Protein AF-A0AA88VQ22-F1 (afdb_monomer_lite)

Secondary structure (DSSP, 8-state):
-------HHHHHHHHHHHHHHHHHHHHHHHTSSSSS-S-SSSHHHHHHHHHHHT---TTSEE--TTSPEETTEEPPEEPTTEESTTS-EE----THHHHHHHHHHT----------------------------------S----------SSSS--------TTSGGGS---TT----GGGHHHHHHTHHHH-----TTTT-SS-SSTT---S-HHHHHHHHHHHHHHT----TT------SHHHHHHHHHHHHHHTT-SSSPEEEEEPSS----TT-B-SSEEEEEETTGGGS---TT--EEEE--SS-TTT-------S-S-------

Sequence (331 aa):
MEMVKLQSSKYAFSLVSSIVLNLLLLFYLFVGDNSRKLLSWGSRAAAEAEAVASLSCSGHGRAYLDGLLVDGIPVCECNSCFDGPDCSVFVQDPWWKLYFKAALTARPSQGLGQQHVPLGIRRLLLLVGKWAVGICVTSNPDSNLEAFSHNPEYGSFASLAFESSAMTNCANQRFTGDPLLLEPFWMQHAASSAILVAGWHRMSYSFDEKSSIISQELKKHIRRVHAIVGNAVTDQRFIVFGAGSTQLLNAAVHALSLDSTSSPSAVVVSAPFYPTDFFDSLDYKFYGDTSMGKNTSDVSTNVIEFVISPNNPDGMWRKEVLQGPSRQSNS

Radius of gyration: 32.69 Å; chains: 1; bounding box: 55×71×132 Å

Organism: NCBI:txid1293975

Structure (mmCIF, N/CA/C/O backbone):
data_AF-A0AA88VQ22-F1
#
_entry.id   AF-A0AA88VQ22-F1
#
loop_
_atom_site.group_PDB
_atom_site.id
_atom_site.type_symbol
_atom_site.label_atom_id
_atom_site.label_alt_id
_atom_site.label_comp_id
_atom_site.label_asym_id
_atom_site.label_entity_id
_atom_site.label_seq_id
_atom_site.pdbx_PDB_ins_code
_atom_site.Cartn_x
_atom_site.Cartn_y
_atom_site.Cartn_z
_atom_site.occupancy
_atom_site.B_iso_or_equiv
_atom_site.auth_seq_id
_atom_site.auth_comp_id
_atom_site.auth_asym_id
_atom_site.auth_atom_id
_atom_site.pdbx_PDB_model_num
ATOM 1 N N . MET A 1 1 ? -6.578 -18.400 -93.739 1.00 42.28 1 MET A N 1
ATOM 2 C CA . MET A 1 1 ? -6.510 -18.518 -92.269 1.00 42.28 1 MET A CA 1
ATOM 3 C C . MET A 1 1 ? -5.386 -17.609 -91.802 1.00 42.28 1 MET A C 1
ATOM 5 O O . MET A 1 1 ? -4.234 -18.016 -91.811 1.00 42.28 1 MET A O 1
ATOM 9 N N . GLU A 1 2 ? -5.701 -16.343 -91.532 1.00 41.94 2 GLU A N 1
ATOM 10 C CA . GLU A 1 2 ? -4.744 -15.383 -90.971 1.00 41.94 2 GLU A CA 1
ATOM 11 C C . GLU A 1 2 ? -4.819 -15.463 -89.445 1.00 41.94 2 GLU A C 1
ATOM 13 O O . GLU A 1 2 ? -5.882 -15.281 -88.855 1.00 41.94 2 GLU A O 1
ATOM 18 N N . MET A 1 3 ? -3.695 -15.791 -88.811 1.00 51.41 3 MET A N 1
ATOM 19 C CA . MET A 1 3 ? -3.564 -15.831 -87.358 1.00 51.41 3 MET A CA 1
ATOM 20 C C . MET A 1 3 ? -3.189 -14.437 -86.850 1.00 51.41 3 MET A C 1
ATOM 22 O O . MET A 1 3 ? -2.108 -13.923 -87.140 1.00 51.41 3 MET A O 1
ATOM 26 N N . VAL A 1 4 ? -4.092 -13.831 -86.081 1.00 54.44 4 VAL A N 1
ATOM 27 C CA . VAL A 1 4 ? -3.912 -12.520 -85.448 1.00 54.44 4 VAL A CA 1
ATOM 28 C C . VAL A 1 4 ? -2.790 -12.602 -84.407 1.00 54.44 4 VAL A C 1
ATOM 30 O O . VAL A 1 4 ? -2.899 -13.314 -83.409 1.00 54.44 4 VAL A O 1
ATOM 33 N N . LYS A 1 5 ? -1.701 -11.850 -84.621 1.00 58.22 5 LYS A N 1
ATOM 34 C CA . LYS A 1 5 ? -0.643 -11.643 -83.620 1.00 58.22 5 LYS A CA 1
ATOM 35 C C . LYS A 1 5 ? -1.207 -10.829 -82.453 1.00 58.22 5 LYS A C 1
ATOM 37 O O . LYS A 1 5 ? -1.369 -9.614 -82.548 1.00 58.22 5 LYS A O 1
ATOM 42 N N . LEU A 1 6 ? -1.501 -11.510 -81.349 1.00 54.19 6 LEU A N 1
ATOM 43 C CA . LEU A 1 6 ? -1.929 -10.899 -80.093 1.00 54.19 6 LEU A CA 1
ATOM 44 C C . LEU A 1 6 ? -0.834 -9.935 -79.588 1.00 54.19 6 LEU A C 1
ATOM 46 O O . LEU A 1 6 ? 0.336 -10.316 -79.519 1.00 54.19 6 LEU A O 1
ATOM 50 N N . GLN A 1 7 ? -1.190 -8.690 -79.239 1.00 59.06 7 GLN A N 1
ATOM 51 C CA . GLN A 1 7 ? -0.272 -7.683 -78.676 1.00 59.06 7 GLN A CA 1
ATOM 52 C C . GLN A 1 7 ? 0.205 -8.077 -77.260 1.00 59.06 7 GLN A C 1
ATOM 54 O O . GLN A 1 7 ? -0.158 -7.457 -76.266 1.00 59.06 7 GLN A O 1
ATOM 59 N N . SER A 1 8 ? 1.045 -9.108 -77.169 1.00 61.72 8 SER A N 1
ATOM 60 C CA . SER A 1 8 ? 1.487 -9.774 -75.934 1.00 61.72 8 SER A CA 1
ATOM 61 C C . SER A 1 8 ? 2.207 -8.864 -74.927 1.00 61.72 8 SER A C 1
ATOM 63 O O . SER A 1 8 ? 2.190 -9.145 -73.732 1.00 61.72 8 SER A O 1
ATOM 65 N N . SER A 1 9 ? 2.835 -7.774 -75.379 1.00 64.62 9 SER A N 1
ATOM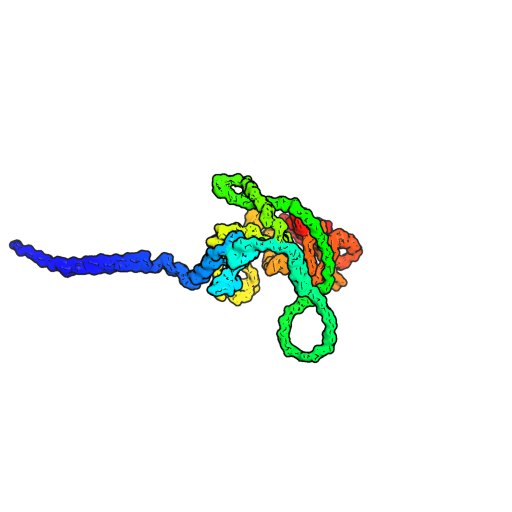 66 C CA . SER A 1 9 ? 3.679 -6.917 -74.526 1.00 64.62 9 SER A CA 1
ATOM 67 C C . SER A 1 9 ? 2.872 -6.047 -73.548 1.00 64.62 9 SER A C 1
ATOM 69 O O . SER A 1 9 ? 3.232 -5.917 -72.379 1.00 64.62 9 SER A O 1
ATOM 71 N N . LYS A 1 10 ? 1.720 -5.513 -73.979 1.00 69.50 10 LYS A N 1
ATOM 72 C CA . LYS A 1 10 ? 0.885 -4.637 -73.135 1.00 69.50 10 LYS A CA 1
ATOM 73 C C . LYS A 1 10 ? 0.211 -5.404 -71.994 1.00 69.50 10 LYS A C 1
ATOM 75 O O . LYS A 1 10 ? 0.146 -4.910 -70.871 1.00 69.50 10 LYS A O 1
ATOM 80 N N . TYR A 1 11 ? -0.237 -6.629 -72.270 1.00 72.19 11 TYR A N 1
ATOM 81 C CA . TYR A 1 11 ? -0.851 -7.500 -71.266 1.00 72.19 11 TYR A CA 1
ATOM 82 C C . TYR A 1 11 ? 0.175 -8.018 -70.251 1.00 72.19 11 TYR A C 1
ATOM 84 O O . TYR A 1 11 ? -0.132 -8.084 -69.064 1.00 72.19 11 TYR A O 1
ATOM 92 N N . ALA A 1 12 ? 1.411 -8.293 -70.682 1.00 78.19 12 ALA A N 1
ATOM 93 C CA . ALA A 1 12 ? 2.498 -8.673 -69.780 1.00 78.19 12 ALA A CA 1
ATOM 94 C C . ALA A 1 12 ? 2.863 -7.539 -68.803 1.00 78.19 12 ALA A C 1
ATOM 96 O O . ALA A 1 12 ? 2.992 -7.781 -67.605 1.00 78.19 12 ALA A O 1
ATOM 97 N N . PHE A 1 13 ? 2.956 -6.293 -69.281 1.00 82.19 13 PHE A N 1
ATOM 98 C CA . PHE A 1 13 ? 3.228 -5.137 -68.419 1.00 82.19 13 PHE A CA 1
ATOM 99 C C . PHE A 1 13 ? 2.106 -4.893 -67.396 1.00 82.19 13 PHE A C 1
ATOM 101 O O . PHE A 1 13 ? 2.374 -4.623 -66.227 1.00 82.19 13 PHE A O 1
ATOM 108 N N . SER A 1 14 ? 0.846 -5.052 -67.815 1.00 80.56 14 SER A N 1
ATOM 109 C CA . SER A 1 14 ? -0.313 -4.937 -66.922 1.00 80.56 14 SER A CA 1
ATOM 110 C C . SER A 1 14 ? -0.335 -6.031 -65.848 1.00 80.56 14 SER A C 1
ATOM 112 O O . SER A 1 14 ? -0.596 -5.728 -64.684 1.00 80.56 14 SER A O 1
ATOM 114 N N . LEU A 1 15 ? 0.009 -7.275 -66.204 1.00 84.44 15 LEU A N 1
ATOM 115 C CA . LEU A 1 15 ? 0.103 -8.383 -65.253 1.00 84.44 15 LEU A CA 1
ATOM 116 C C . LEU A 1 15 ? 1.205 -8.137 -64.212 1.00 84.44 15 LEU A C 1
ATOM 118 O O . LEU A 1 15 ? 0.962 -8.273 -63.017 1.00 84.44 15 LEU A O 1
ATOM 122 N N . VAL A 1 16 ? 2.397 -7.717 -64.649 1.00 90.75 16 VAL A N 1
ATOM 123 C CA . VAL A 1 16 ? 3.518 -7.412 -63.743 1.00 90.75 16 VAL A CA 1
ATOM 124 C C . VAL A 1 16 ? 3.176 -6.237 -62.828 1.00 90.75 16 VAL A C 1
ATOM 126 O O . VAL A 1 16 ? 3.399 -6.322 -61.624 1.00 90.75 16 VAL A O 1
ATOM 129 N N . SER A 1 17 ? 2.571 -5.172 -63.361 1.00 87.81 17 SER A N 1
ATOM 130 C CA . SER A 1 17 ? 2.118 -4.033 -62.557 1.00 87.81 17 SER A CA 1
ATOM 131 C C . SER A 1 17 ? 1.075 -4.447 -61.516 1.00 87.81 17 SER A C 1
ATOM 133 O O . SER A 1 17 ? 1.177 -4.040 -60.361 1.00 87.81 17 SER A O 1
ATOM 135 N N . SER A 1 18 ? 0.124 -5.313 -61.882 1.00 90.19 18 SER A N 1
ATOM 136 C CA . SER A 1 18 ? -0.878 -5.843 -60.954 1.00 90.19 18 SER A CA 1
ATOM 137 C C . SER A 1 18 ? -0.253 -6.711 -59.859 1.00 90.19 18 SER A C 1
ATOM 139 O O . SER A 1 18 ? -0.607 -6.567 -58.691 1.00 90.19 18 SER A O 1
ATOM 141 N N . ILE A 1 19 ? 0.715 -7.567 -60.199 1.00 92.44 19 ILE A N 1
ATOM 142 C CA . ILE A 1 19 ? 1.436 -8.393 -59.220 1.00 92.44 19 ILE A CA 1
ATOM 143 C C . ILE A 1 19 ? 2.232 -7.508 -58.257 1.00 92.44 19 ILE A C 1
ATOM 145 O O . ILE A 1 19 ? 2.134 -7.693 -57.049 1.00 92.44 19 ILE A O 1
ATOM 149 N N . VAL A 1 20 ? 2.969 -6.513 -58.759 1.00 92.94 20 VAL A N 1
ATOM 150 C CA . VAL A 1 20 ? 3.748 -5.587 -57.920 1.00 92.94 20 VAL A CA 1
ATOM 151 C C . VAL A 1 20 ? 2.838 -4.769 -57.005 1.00 92.94 20 VAL A C 1
ATOM 153 O O . VAL A 1 20 ? 3.131 -4.651 -55.819 1.00 92.94 20 VAL A O 1
ATOM 156 N N . LEU A 1 21 ? 1.716 -4.253 -57.514 1.00 91.12 21 LEU A N 1
ATOM 157 C CA . LEU A 1 21 ? 0.747 -3.516 -56.700 1.00 91.12 21 LEU A CA 1
ATOM 158 C C . LEU A 1 21 ? 0.133 -4.402 -55.617 1.00 91.12 21 LEU A C 1
ATOM 160 O O . LEU A 1 21 ? 0.073 -3.978 -54.471 1.00 91.12 21 LEU A O 1
ATOM 164 N N . ASN A 1 22 ? -0.258 -5.636 -55.941 1.00 87.75 22 ASN A N 1
ATOM 165 C CA . ASN A 1 22 ? -0.801 -6.574 -54.959 1.00 87.75 22 ASN A CA 1
ATOM 166 C C . ASN A 1 22 ? 0.248 -7.009 -53.925 1.00 87.75 22 ASN A C 1
ATOM 168 O O . ASN A 1 22 ? -0.085 -7.125 -52.751 1.00 87.75 22 ASN A O 1
ATOM 172 N N . LEU A 1 23 ? 1.514 -7.196 -54.314 1.00 90.19 23 LEU A N 1
ATOM 173 C CA . LEU A 1 23 ? 2.607 -7.494 -53.382 1.00 90.19 23 LEU A CA 1
ATOM 174 C C . LEU A 1 23 ? 2.932 -6.303 -52.476 1.00 90.19 23 LEU A C 1
ATOM 176 O O . LEU A 1 23 ? 3.147 -6.498 -51.285 1.00 90.19 23 LEU A O 1
ATOM 180 N N . LEU A 1 24 ? 2.920 -5.077 -53.006 1.00 86.81 24 LEU A N 1
ATOM 181 C CA . LEU A 1 24 ? 3.053 -3.860 -52.205 1.00 86.81 24 LEU A CA 1
ATOM 182 C C . LEU A 1 24 ? 1.863 -3.684 -51.261 1.00 86.81 24 LEU A C 1
ATOM 184 O O . LEU A 1 24 ? 2.070 -3.301 -50.117 1.00 86.81 24 LEU A O 1
ATOM 188 N N . LEU A 1 25 ? 0.643 -4.007 -51.699 1.00 80.75 25 LEU A N 1
ATOM 189 C CA . LEU A 1 25 ? -0.554 -3.959 -50.861 1.00 80.75 25 LEU A CA 1
ATOM 190 C C . LEU A 1 25 ? -0.494 -5.016 -49.753 1.00 80.75 25 LEU A C 1
ATOM 192 O O . LEU A 1 25 ? -0.783 -4.710 -48.605 1.00 80.75 25 LEU A O 1
ATOM 196 N N . LEU A 1 26 ? -0.061 -6.239 -50.070 1.00 81.00 26 LEU A N 1
ATOM 197 C CA . LEU A 1 26 ? 0.158 -7.303 -49.091 1.00 81.00 26 LEU A CA 1
ATOM 198 C C . LEU A 1 26 ? 1.272 -6.933 -48.113 1.00 81.00 26 LEU A C 1
ATOM 200 O O . LEU A 1 26 ? 1.096 -7.110 -46.918 1.00 81.00 26 LEU A O 1
ATOM 204 N N . PHE A 1 27 ? 2.379 -6.358 -48.580 1.00 82.25 27 PHE A N 1
ATOM 205 C CA . PHE A 1 27 ? 3.430 -5.834 -47.712 1.00 82.25 27 PHE A CA 1
ATOM 206 C C . PHE A 1 27 ? 2.908 -4.689 -46.837 1.00 82.25 27 PHE A C 1
ATOM 208 O O . PHE A 1 27 ? 3.186 -4.658 -45.647 1.00 82.25 27 PHE A O 1
ATOM 215 N N . TYR A 1 28 ? 2.087 -3.784 -47.365 1.00 72.75 28 TYR A N 1
ATOM 216 C CA . TYR A 1 28 ? 1.474 -2.721 -46.571 1.00 72.75 28 TYR A CA 1
ATOM 217 C C . TYR A 1 28 ? 0.416 -3.251 -45.596 1.00 72.75 28 TYR A C 1
ATOM 219 O O . TYR A 1 28 ? 0.239 -2.662 -44.550 1.00 72.75 28 TYR A O 1
ATOM 227 N N . LEU A 1 29 ? -0.260 -4.366 -45.875 1.00 69.94 29 LEU A N 1
ATOM 228 C CA . LEU A 1 29 ? -1.226 -4.974 -44.951 1.00 69.94 29 LEU A CA 1
ATOM 229 C C . LEU A 1 29 ? -0.561 -5.879 -43.899 1.00 69.94 29 LEU A C 1
ATOM 231 O O . LEU A 1 29 ? -1.057 -5.980 -42.780 1.00 69.94 29 LEU A O 1
ATOM 235 N N . PHE A 1 30 ? 0.552 -6.538 -44.240 1.00 65.19 30 PHE A N 1
ATOM 236 C CA . PHE A 1 30 ? 1.280 -7.448 -43.343 1.00 65.19 30 PHE A CA 1
ATOM 237 C C . PHE A 1 30 ? 2.412 -6.767 -42.565 1.00 65.19 30 PHE A C 1
ATOM 239 O O . PHE A 1 30 ? 2.668 -7.122 -41.417 1.00 65.19 30 PHE A O 1
ATOM 246 N N . VAL A 1 31 ? 3.108 -5.808 -43.178 1.00 63.12 31 VAL A N 1
ATOM 247 C CA . VAL A 1 31 ? 4.232 -5.058 -42.588 1.00 63.12 31 VAL A CA 1
ATOM 248 C C . VAL A 1 31 ? 3.801 -3.646 -42.196 1.00 63.12 31 VAL A C 1
ATOM 250 O O . VAL A 1 31 ? 4.248 -3.134 -41.167 1.00 63.12 31 VAL A O 1
ATOM 253 N N . GLY A 1 32 ? 2.887 -3.037 -42.956 1.00 52.12 32 GLY A N 1
ATOM 254 C CA . GLY A 1 32 ? 2.201 -1.807 -42.570 1.00 52.12 32 GLY A CA 1
ATOM 255 C C . GLY A 1 32 ? 1.087 -2.081 -41.555 1.00 52.12 32 GLY A C 1
ATOM 256 O O . GLY A 1 32 ? -0.100 -2.078 -41.845 1.00 52.12 32 GLY A O 1
ATOM 257 N N . ASP A 1 33 ? 1.511 -2.183 -40.299 1.00 54.84 33 ASP A N 1
ATOM 258 C CA . ASP A 1 33 ? 0.841 -1.401 -39.262 1.00 54.84 33 ASP A CA 1
ATOM 259 C C . ASP A 1 33 ? -0.497 -1.932 -38.714 1.00 54.84 33 ASP A C 1
ATOM 261 O O . ASP A 1 33 ? -1.468 -1.196 -38.581 1.00 54.84 33 ASP A O 1
ATOM 265 N N . ASN A 1 34 ? -0.521 -3.196 -38.280 1.00 49.03 34 ASN A N 1
ATOM 266 C CA . ASN A 1 34 ? -1.511 -3.647 -37.284 1.00 49.03 34 ASN A CA 1
ATOM 267 C C . ASN A 1 34 ? -0.919 -4.399 -36.081 1.00 49.03 34 ASN A C 1
ATOM 269 O O . ASN A 1 34 ? -1.631 -4.692 -35.127 1.00 49.03 34 ASN A O 1
ATOM 273 N N . SER A 1 35 ? 0.392 -4.659 -36.068 1.00 48.25 35 SER A N 1
ATOM 274 C CA . SER A 1 35 ? 1.079 -5.327 -34.950 1.00 48.25 35 SER A CA 1
ATOM 275 C C . SER A 1 35 ? 2.014 -4.413 -34.145 1.00 48.25 35 SER A C 1
ATOM 277 O O . SER A 1 35 ? 2.351 -4.755 -33.018 1.00 48.25 35 SER A O 1
ATOM 279 N N . ARG A 1 36 ? 2.392 -3.224 -34.653 1.00 48.56 36 ARG A N 1
ATOM 280 C CA . ARG A 1 36 ? 3.228 -2.242 -33.916 1.00 48.56 36 ARG A CA 1
ATOM 281 C C . ARG A 1 36 ? 2.479 -1.010 -33.390 1.00 48.56 36 ARG A C 1
ATOM 283 O O . ARG A 1 36 ? 3.053 -0.264 -32.607 1.00 48.56 36 ARG A O 1
ATOM 290 N N . LYS A 1 37 ? 1.212 -0.794 -33.770 1.00 49.28 37 LYS A N 1
ATOM 291 C CA . LYS A 1 37 ? 0.443 0.424 -33.435 1.00 49.28 37 LYS A CA 1
ATOM 292 C C . LYS A 1 37 ? -0.613 0.285 -32.337 1.00 49.28 37 LYS A C 1
ATOM 294 O O . LYS A 1 37 ? -1.432 1.185 -32.181 1.00 49.28 37 LYS A O 1
ATOM 299 N N . LEU A 1 38 ? -0.620 -0.795 -31.554 1.00 56.34 38 LEU A N 1
ATOM 300 C CA . LEU A 1 38 ? -1.592 -0.904 -30.454 1.00 56.34 38 LEU A CA 1
ATOM 301 C C . LEU A 1 38 ? -1.210 -0.054 -29.224 1.00 56.34 38 LEU A C 1
ATOM 303 O O . LEU A 1 38 ? -2.072 0.295 -28.424 1.00 56.34 38 LEU A O 1
ATOM 307 N N . LEU A 1 39 ? 0.064 0.327 -29.086 1.00 64.38 39 LEU A N 1
ATOM 308 C CA . LEU A 1 39 ? 0.567 1.181 -28.007 1.00 64.38 39 LEU A CA 1
ATOM 309 C C . LEU A 1 39 ? 0.956 2.547 -28.580 1.00 64.38 39 LEU A C 1
ATOM 311 O O . LEU A 1 39 ? 2.017 2.699 -29.179 1.00 64.38 39 LEU A O 1
ATOM 315 N N . SER A 1 40 ? 0.081 3.542 -28.419 1.00 76.12 40 SER A N 1
ATOM 316 C CA . SER A 1 40 ? 0.320 4.900 -28.917 1.00 76.12 40 SER A CA 1
ATOM 317 C C . SER A 1 40 ? 1.083 5.748 -27.898 1.00 76.12 40 SER A C 1
ATOM 319 O O . SER A 1 40 ? 2.284 5.949 -28.030 1.00 76.12 40 SER A O 1
ATOM 321 N N . TRP A 1 41 ? 0.409 6.221 -26.855 1.00 88.19 41 TRP A N 1
ATOM 322 C CA . TRP A 1 41 ? 0.969 7.183 -25.902 1.00 88.19 41 TRP A CA 1
ATOM 323 C C . TRP A 1 41 ? 1.665 6.528 -24.698 1.00 88.19 41 TRP A C 1
ATOM 325 O O . TRP A 1 41 ? 2.550 7.132 -24.101 1.00 88.19 41 TRP A O 1
ATOM 335 N N . GLY A 1 42 ? 1.286 5.296 -24.343 1.00 91.38 42 GLY A N 1
ATOM 336 C CA . GLY A 1 42 ? 1.823 4.579 -23.178 1.00 91.38 42 GLY A CA 1
ATOM 337 C C . GLY A 1 42 ? 3.133 3.825 -23.420 1.00 91.38 42 GLY A C 1
ATOM 338 O O . GLY A 1 42 ? 3.770 3.393 -22.464 1.00 91.38 42 GLY A O 1
ATOM 339 N N . SER A 1 43 ? 3.543 3.667 -24.682 1.00 90.38 43 SER A N 1
ATOM 340 C CA . SER A 1 43 ? 4.707 2.859 -25.078 1.00 90.38 43 SER A CA 1
ATOM 341 C C . SER A 1 43 ? 6.006 3.345 -24.440 1.00 90.38 43 SER A C 1
ATOM 343 O O . SER A 1 43 ? 6.787 2.540 -23.946 1.00 90.38 43 SER A O 1
ATOM 345 N N . ARG A 1 44 ? 6.214 4.665 -24.404 1.00 91.38 44 ARG A N 1
ATOM 346 C CA . ARG A 1 44 ? 7.403 5.269 -23.799 1.00 91.38 44 ARG A CA 1
ATOM 347 C C . ARG A 1 44 ? 7.486 4.999 -22.297 1.00 91.38 44 ARG A C 1
ATOM 349 O O . ARG A 1 44 ? 8.529 4.566 -21.831 1.00 91.38 44 ARG A O 1
ATOM 356 N N . ALA A 1 45 ? 6.391 5.213 -21.567 1.00 94.12 45 ALA A N 1
ATOM 357 C CA . ALA A 1 45 ? 6.351 4.980 -20.124 1.00 94.12 45 ALA A CA 1
ATOM 358 C C . ALA A 1 45 ? 6.582 3.498 -19.779 1.00 94.12 45 ALA A C 1
ATOM 360 O O . ALA A 1 45 ? 7.300 3.191 -18.834 1.00 94.12 45 ALA A O 1
ATOM 361 N N . ALA A 1 46 ? 6.018 2.581 -20.573 1.00 93.94 46 ALA A N 1
ATOM 362 C CA . ALA A 1 46 ? 6.268 1.151 -20.415 1.00 93.94 46 ALA A CA 1
ATOM 363 C C . ALA A 1 46 ? 7.742 0.792 -20.674 1.00 93.94 46 ALA A C 1
ATOM 365 O O . ALA A 1 46 ? 8.350 0.105 -19.860 1.00 93.94 46 ALA A O 1
ATOM 366 N N . ALA A 1 47 ? 8.338 1.310 -21.754 1.00 93.81 47 ALA A N 1
ATOM 367 C CA . ALA A 1 47 ? 9.744 1.066 -22.076 1.00 93.81 47 ALA A CA 1
ATOM 368 C C . ALA A 1 47 ? 10.703 1.623 -21.008 1.00 93.81 47 ALA A C 1
ATOM 370 O O . ALA A 1 47 ? 11.692 0.976 -20.680 1.00 93.81 47 ALA A O 1
ATOM 371 N N . GLU A 1 48 ? 10.410 2.800 -20.447 1.00 94.88 48 GLU A N 1
ATOM 372 C CA . GLU A 1 48 ? 11.186 3.379 -19.341 1.00 94.88 48 GLU A CA 1
ATOM 373 C C . GLU A 1 48 ? 11.088 2.507 -18.076 1.00 94.88 48 GLU A C 1
ATOM 375 O O . GLU A 1 48 ? 12.108 2.226 -17.448 1.00 94.88 48 GLU A O 1
ATOM 380 N N . ALA A 1 49 ? 9.892 2.010 -17.737 1.00 96.31 49 ALA A N 1
ATOM 381 C CA . ALA A 1 49 ? 9.698 1.104 -16.603 1.00 96.31 49 ALA A CA 1
ATOM 382 C C . ALA A 1 49 ? 10.448 -0.229 -16.777 1.00 96.31 49 ALA A C 1
ATOM 384 O O . ALA A 1 49 ? 11.122 -0.676 -15.850 1.00 96.31 49 ALA A O 1
ATOM 385 N N . GLU A 1 50 ? 10.375 -0.844 -17.962 1.00 96.12 50 GLU A N 1
ATOM 386 C CA . GLU A 1 50 ? 11.112 -2.076 -18.274 1.00 96.12 50 GLU A CA 1
ATOM 387 C C . GLU A 1 50 ? 12.629 -1.857 -18.238 1.00 96.12 50 GLU A C 1
ATOM 389 O O . GLU A 1 50 ? 13.354 -2.687 -17.690 1.00 96.12 50 GLU A O 1
ATOM 394 N N . ALA A 1 51 ? 13.115 -0.726 -18.761 1.00 95.81 51 ALA A N 1
ATOM 395 C CA . ALA A 1 51 ? 14.536 -0.393 -18.740 1.00 95.81 51 ALA A CA 1
ATOM 396 C C . ALA A 1 51 ? 15.073 -0.287 -17.306 1.00 95.81 51 ALA A C 1
ATOM 398 O O . ALA A 1 51 ? 16.093 -0.901 -16.997 1.00 95.81 51 ALA A O 1
ATOM 399 N N . VAL A 1 52 ? 14.371 0.424 -16.415 1.00 96.62 52 VAL A N 1
ATOM 400 C CA . VAL A 1 52 ? 14.771 0.545 -15.003 1.00 96.62 52 VAL A CA 1
ATOM 401 C C . VAL A 1 52 ? 14.685 -0.797 -14.277 1.00 96.62 52 VAL A C 1
ATOM 403 O O . VAL A 1 52 ? 15.625 -1.165 -13.577 1.00 96.62 52 VAL A O 1
ATOM 406 N N . ALA A 1 53 ? 13.615 -1.568 -14.488 1.00 95.56 53 ALA A N 1
ATOM 407 C CA . ALA A 1 53 ? 13.465 -2.891 -13.880 1.00 95.56 53 ALA A CA 1
ATOM 408 C C . ALA A 1 53 ? 14.528 -3.902 -14.357 1.00 95.56 53 ALA A C 1
ATOM 410 O O . ALA A 1 53 ? 14.803 -4.877 -13.661 1.00 95.56 53 ALA A O 1
ATOM 411 N N . SER A 1 54 ? 15.129 -3.677 -15.531 1.00 94.44 54 SER A N 1
ATOM 412 C CA . SER A 1 54 ? 16.206 -4.510 -16.081 1.00 94.44 54 SER A CA 1
ATOM 413 C C . SER A 1 54 ? 17.610 -4.157 -15.570 1.00 94.44 54 SER A C 1
ATOM 415 O O . SER A 1 54 ? 18.569 -4.857 -15.903 1.00 94.44 54 SER A O 1
ATOM 417 N N . LEU A 1 55 ? 17.756 -3.092 -14.771 1.00 95.31 55 LEU A N 1
ATOM 418 C CA . LEU A 1 55 ? 19.041 -2.725 -14.177 1.00 95.31 55 LEU A CA 1
ATOM 419 C C . LEU A 1 55 ? 19.518 -3.821 -13.218 1.00 95.31 55 LEU A C 1
ATOM 421 O O . LEU A 1 55 ? 18.804 -4.261 -12.318 1.00 95.31 55 LEU A O 1
ATOM 425 N N . SER A 1 56 ? 20.761 -4.259 -13.409 1.00 95.19 56 SER A N 1
ATOM 426 C CA . SER A 1 56 ? 21.373 -5.278 -12.562 1.00 95.19 56 SER A CA 1
ATOM 427 C C . SER A 1 56 ? 21.895 -4.655 -11.269 1.00 95.19 56 SER A C 1
ATOM 429 O O . SER A 1 56 ? 22.962 -4.050 -11.267 1.00 95.19 56 SER A O 1
ATOM 431 N N . CYS A 1 57 ? 21.180 -4.872 -10.165 1.00 96.31 57 CYS A N 1
ATOM 432 C CA . CYS A 1 57 ? 21.612 -4.516 -8.807 1.00 96.31 57 CYS A CA 1
ATOM 433 C C . CYS A 1 57 ? 22.135 -5.741 -8.026 1.00 96.31 57 CYS A C 1
ATOM 435 O O . CYS A 1 57 ? 21.860 -5.907 -6.837 1.00 96.31 57 CYS A O 1
ATOM 437 N N . SER A 1 58 ? 22.820 -6.657 -8.724 1.00 94.44 58 SER A N 1
ATOM 438 C CA . SER A 1 58 ? 23.524 -7.833 -8.170 1.00 94.44 58 SER A CA 1
ATOM 439 C C . SER A 1 58 ? 22.693 -8.785 -7.296 1.00 94.44 58 SER A C 1
ATOM 441 O O . SER A 1 58 ? 23.250 -9.564 -6.530 1.00 94.44 58 SER A O 1
ATOM 443 N N . GLY A 1 59 ? 21.359 -8.733 -7.377 1.00 91.81 59 GLY A N 1
ATOM 444 C CA . GLY A 1 59 ? 20.465 -9.476 -6.474 1.00 91.81 59 GLY A CA 1
ATOM 445 C C . GLY A 1 59 ? 20.424 -8.930 -5.038 1.00 91.81 59 GLY A C 1
ATOM 446 O O . GLY A 1 59 ? 19.804 -9.531 -4.162 1.00 91.81 59 GLY A O 1
ATOM 447 N N . HIS A 1 60 ? 21.061 -7.786 -4.794 1.00 92.88 60 HIS A N 1
ATOM 448 C CA . HIS A 1 60 ? 21.204 -7.154 -3.484 1.00 92.88 60 HIS A CA 1
ATOM 449 C C . HIS A 1 60 ? 20.642 -5.731 -3.454 1.00 92.88 60 HIS A C 1
ATOM 451 O O . HIS A 1 60 ? 20.961 -4.954 -2.560 1.00 92.88 60 HIS A O 1
ATOM 457 N N . GLY A 1 61 ? 19.791 -5.391 -4.415 1.00 93.44 61 GLY A N 1
ATOM 458 C CA . GLY A 1 61 ? 19.104 -4.114 -4.488 1.00 93.44 61 GLY A CA 1
ATOM 459 C C . GLY A 1 61 ? 18.132 -4.074 -5.657 1.00 93.44 61 GLY A C 1
ATOM 460 O O . GLY A 1 61 ? 17.917 -5.079 -6.341 1.00 93.44 61 GLY A O 1
ATOM 461 N N . ARG A 1 62 ? 17.566 -2.895 -5.892 1.00 95.38 62 ARG A N 1
ATOM 462 C CA . ARG A 1 62 ? 16.689 -2.602 -7.032 1.00 95.38 62 ARG A CA 1
ATOM 463 C C . ARG A 1 62 ? 16.807 -1.133 -7.430 1.00 95.38 62 ARG A C 1
ATOM 465 O O . ARG A 1 62 ? 17.305 -0.332 -6.651 1.00 95.38 62 ARG A O 1
ATOM 472 N N . ALA A 1 63 ? 16.319 -0.770 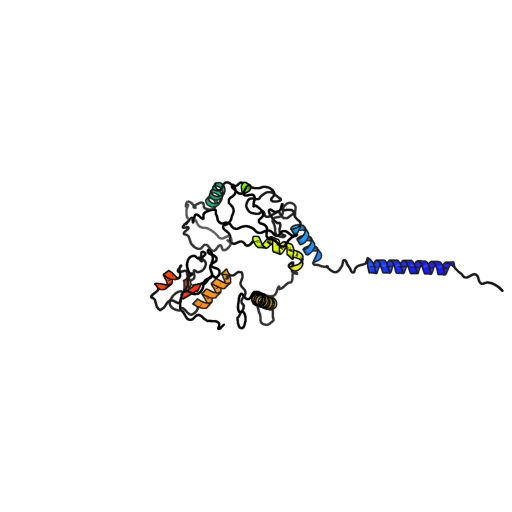-8.607 1.00 96.31 63 ALA A N 1
ATOM 473 C CA . ALA A 1 63 ? 16.229 0.618 -9.046 1.00 96.31 63 ALA A CA 1
ATOM 474 C C . ALA A 1 63 ? 14.765 1.009 -9.288 1.00 96.31 63 ALA A C 1
ATOM 476 O O . ALA A 1 63 ? 13.943 0.165 -9.652 1.00 96.31 63 ALA A O 1
ATOM 477 N N . TYR A 1 64 ? 14.452 2.293 -9.118 1.00 96.75 64 TYR A N 1
ATOM 478 C CA . TYR A 1 64 ? 13.109 2.842 -9.314 1.00 96.75 64 TYR A CA 1
ATOM 479 C C . TYR A 1 64 ? 13.117 4.010 -10.297 1.00 96.75 64 TYR A C 1
ATOM 481 O O . TYR A 1 64 ? 14.133 4.678 -10.488 1.00 96.75 64 TYR A O 1
ATOM 489 N N . LEU A 1 65 ? 11.967 4.256 -10.931 1.00 96.06 65 LEU A N 1
ATOM 490 C CA . LEU A 1 65 ? 11.794 5.335 -11.913 1.00 96.06 65 LEU A CA 1
ATOM 491 C C . LEU A 1 65 ? 12.066 6.724 -11.319 1.00 96.06 65 LEU A C 1
ATOM 493 O O . LEU A 1 65 ? 12.531 7.614 -12.025 1.00 96.06 65 LEU A O 1
ATOM 497 N N . ASP A 1 66 ? 11.771 6.902 -10.036 1.00 95.69 66 ASP A N 1
ATOM 498 C CA . ASP A 1 66 ? 11.981 8.118 -9.251 1.00 95.69 66 ASP A CA 1
ATOM 499 C C . ASP A 1 66 ? 13.254 8.071 -8.387 1.00 95.69 66 ASP A C 1
ATOM 501 O O . ASP A 1 66 ? 13.467 8.950 -7.549 1.00 95.69 66 ASP A O 1
ATOM 505 N N . GLY A 1 67 ? 14.118 7.076 -8.614 1.00 93.62 67 GLY A N 1
ATOM 506 C CA . GLY A 1 67 ? 15.407 6.953 -7.943 1.00 93.62 67 GLY A CA 1
ATOM 507 C C . GLY A 1 67 ? 16.355 8.114 -8.262 1.00 93.62 67 GLY A C 1
ATOM 508 O O . GLY A 1 67 ? 16.230 8.812 -9.273 1.00 93.62 67 GLY A O 1
ATOM 509 N N . LEU A 1 68 ? 17.351 8.317 -7.394 1.00 91.75 68 LEU A N 1
ATOM 510 C CA . LEU A 1 68 ? 18.403 9.309 -7.619 1.00 91.75 68 LEU A CA 1
ATOM 511 C C . LEU A 1 68 ? 19.145 9.007 -8.930 1.00 91.75 68 LEU A C 1
ATOM 513 O O . LEU A 1 68 ? 19.597 7.886 -9.137 1.00 91.75 68 LEU A O 1
ATOM 517 N N . LEU A 1 69 ? 19.310 10.014 -9.788 1.00 92.50 69 LEU A N 1
ATOM 518 C CA . LEU A 1 69 ? 19.964 9.857 -11.088 1.00 92.50 69 LEU A CA 1
ATOM 519 C C . LEU A 1 69 ? 21.461 10.182 -11.015 1.00 92.50 69 LEU A C 1
ATOM 521 O O . LEU A 1 69 ? 21.844 11.252 -10.538 1.00 92.50 69 LEU A O 1
ATOM 525 N N . VAL A 1 70 ? 22.289 9.306 -11.582 1.00 90.12 70 VAL A N 1
ATOM 526 C CA . VAL A 1 70 ? 23.707 9.552 -11.887 1.00 90.12 70 VAL A CA 1
ATOM 527 C C . VAL A 1 70 ? 23.910 9.260 -13.370 1.00 90.12 70 VAL A C 1
ATOM 529 O O . VAL A 1 70 ? 23.521 8.203 -13.855 1.00 90.12 70 VAL A O 1
ATOM 532 N N . ASP A 1 71 ? 24.423 10.238 -14.118 1.00 89.88 71 ASP A N 1
ATOM 533 C CA . ASP A 1 71 ? 24.573 10.165 -15.583 1.00 89.88 71 ASP A CA 1
ATOM 534 C C . ASP A 1 71 ? 23.279 9.793 -16.339 1.00 89.88 71 ASP A C 1
ATOM 536 O O . ASP A 1 71 ? 23.298 9.193 -17.411 1.00 89.88 71 ASP A O 1
ATOM 540 N N . GLY A 1 72 ? 22.126 10.178 -15.779 1.00 89.06 72 GLY A N 1
ATOM 541 C CA . GLY A 1 72 ? 20.807 9.898 -16.351 1.00 89.06 72 GLY A CA 1
ATOM 542 C C . GLY A 1 72 ? 20.270 8.491 -16.074 1.00 89.06 72 GLY A C 1
ATOM 543 O O . GLY A 1 72 ? 19.194 8.164 -16.569 1.00 89.06 72 GLY A O 1
ATOM 544 N N . ILE A 1 73 ? 20.974 7.681 -15.278 1.00 90.88 73 ILE A N 1
ATOM 545 C CA . ILE A 1 73 ? 20.561 6.332 -14.878 1.00 90.88 73 ILE A CA 1
ATOM 546 C C . ILE A 1 73 ? 20.186 6.345 -13.386 1.00 90.88 73 ILE A C 1
ATOM 548 O O . ILE A 1 73 ? 20.942 6.903 -12.584 1.00 90.88 73 ILE A O 1
ATOM 552 N N . PRO A 1 74 ? 19.041 5.760 -12.984 1.00 94.88 74 PRO A N 1
ATOM 553 C CA . PRO A 1 74 ? 18.713 5.588 -11.573 1.00 94.88 74 PRO A CA 1
ATOM 554 C C . PRO A 1 74 ? 19.732 4.701 -10.852 1.00 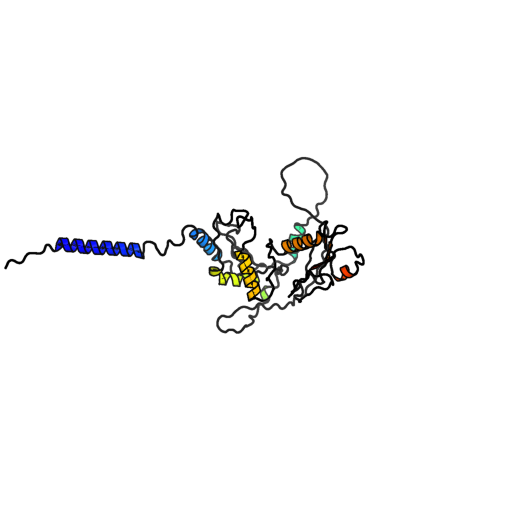94.88 74 PRO A C 1
ATOM 556 O O . PRO A 1 74 ? 20.078 3.621 -11.330 1.00 94.88 74 PRO A O 1
ATOM 559 N N . VAL A 1 75 ? 20.200 5.158 -9.693 1.00 94.88 75 VAL A N 1
ATOM 560 C CA . VAL A 1 75 ? 21.111 4.409 -8.819 1.00 94.88 75 VAL A CA 1
ATOM 561 C C . VAL A 1 75 ? 20.359 3.264 -8.141 1.00 94.88 75 VAL A C 1
ATOM 563 O O . VAL A 1 75 ? 19.203 3.425 -7.746 1.00 94.88 75 VAL A O 1
ATOM 566 N N . CYS A 1 76 ? 21.022 2.117 -7.979 1.00 96.06 76 CYS A N 1
ATOM 567 C CA . CYS A 1 76 ? 20.479 1.007 -7.209 1.00 96.06 76 CYS A CA 1
ATOM 568 C C . CYS A 1 76 ? 20.294 1.391 -5.731 1.00 96.06 76 CYS A C 1
ATOM 570 O O . CYS A 1 76 ? 21.217 1.850 -5.060 1.00 96.06 76 CYS A O 1
ATOM 572 N N . GLU A 1 77 ? 19.102 1.142 -5.204 1.00 95.06 77 GLU A N 1
ATOM 573 C CA . GLU A 1 77 ? 18.811 1.134 -3.778 1.00 95.06 77 GLU A CA 1
ATOM 574 C C . GLU A 1 77 ? 19.161 -0.240 -3.207 1.00 95.06 77 GLU A C 1
ATOM 576 O O . GLU A 1 77 ? 18.506 -1.247 -3.500 1.00 95.06 77 GLU A O 1
ATOM 581 N N . CYS A 1 78 ? 20.234 -0.282 -2.419 1.00 92.31 78 CYS A N 1
ATOM 582 C CA . CYS A 1 78 ? 20.786 -1.521 -1.893 1.00 92.31 78 CYS A CA 1
ATOM 583 C C . CYS A 1 78 ? 20.063 -2.014 -0.641 1.00 92.31 78 CYS A C 1
ATOM 585 O O . CYS A 1 78 ? 19.636 -1.246 0.224 1.00 92.31 78 CYS A O 1
ATOM 587 N N . ASN A 1 79 ? 19.984 -3.337 -0.526 1.00 89.94 79 ASN A N 1
ATOM 588 C CA . ASN A 1 79 ? 19.566 -4.025 0.682 1.00 89.94 79 ASN A CA 1
ATOM 589 C C . ASN A 1 79 ? 20.538 -3.719 1.828 1.00 89.94 79 ASN A C 1
ATOM 591 O O . ASN A 1 79 ? 21.693 -3.342 1.622 1.00 89.94 79 ASN A O 1
ATOM 595 N N . SER A 1 80 ? 20.074 -3.932 3.063 1.00 85.19 80 SER A N 1
ATOM 596 C CA . SER A 1 80 ? 20.928 -3.798 4.248 1.00 85.19 80 SER A CA 1
ATOM 597 C C . SER A 1 80 ? 22.247 -4.555 4.062 1.00 85.19 80 SER A C 1
ATOM 599 O O . SER A 1 80 ? 22.233 -5.718 3.666 1.00 85.19 80 SER A O 1
ATOM 601 N N . CYS A 1 81 ? 23.361 -3.899 4.403 1.00 86.94 81 CYS A N 1
ATOM 602 C CA . CYS A 1 81 ? 24.731 -4.425 4.314 1.00 86.94 81 CYS A CA 1
ATOM 603 C C . CYS A 1 81 ? 25.339 -4.516 2.906 1.00 86.94 81 CYS A C 1
ATOM 605 O O . CYS A 1 81 ? 26.438 -5.052 2.768 1.00 86.94 81 CYS A O 1
ATOM 607 N N . PHE A 1 82 ? 24.684 -3.962 1.887 1.00 88.56 82 PHE A N 1
ATOM 608 C CA . PHE A 1 82 ? 25.230 -3.851 0.537 1.00 88.56 82 PHE A CA 1
ATOM 609 C C . PHE A 1 82 ? 25.376 -2.386 0.121 1.00 88.56 82 PHE A C 1
ATOM 611 O O . PHE A 1 82 ? 24.593 -1.532 0.533 1.00 88.56 82 PHE A O 1
ATOM 618 N N . ASP A 1 83 ? 26.403 -2.104 -0.672 1.00 89.69 83 ASP A N 1
ATOM 619 C CA . ASP A 1 83 ? 26.728 -0.780 -1.201 1.00 89.69 83 ASP A CA 1
ATOM 620 C C . ASP A 1 83 ? 27.406 -0.925 -2.577 1.00 89.69 83 ASP A C 1
ATOM 622 O O . ASP A 1 83 ? 27.577 -2.029 -3.110 1.00 89.69 83 ASP A O 1
ATOM 626 N N . GLY A 1 84 ? 27.809 0.199 -3.157 1.00 89.44 84 GLY A N 1
ATOM 627 C CA . GLY A 1 84 ? 28.331 0.287 -4.510 1.00 89.44 84 GLY A CA 1
ATOM 628 C C . GLY A 1 84 ? 27.231 0.579 -5.535 1.00 89.44 84 GLY A C 1
ATOM 629 O O . GLY A 1 84 ? 26.043 0.498 -5.230 1.00 89.44 84 GLY A O 1
ATOM 630 N N . PRO A 1 85 ? 27.618 0.933 -6.771 1.00 90.88 85 PRO A N 1
ATOM 631 C CA . PRO A 1 85 ? 26.676 1.374 -7.802 1.00 90.88 85 PRO A CA 1
ATOM 632 C C . PRO A 1 85 ? 25.668 0.292 -8.223 1.00 90.88 85 PRO A C 1
ATOM 634 O O . PRO A 1 85 ? 24.587 0.624 -8.700 1.00 90.88 85 PRO A O 1
ATOM 637 N N . ASP A 1 86 ? 26.015 -0.983 -8.037 1.00 93.88 86 ASP A N 1
ATOM 638 C CA . ASP A 1 86 ? 25.222 -2.165 -8.387 1.00 93.88 86 ASP A CA 1
ATOM 639 C C . ASP A 1 86 ? 24.930 -3.067 -7.174 1.00 93.88 86 ASP A C 1
ATOM 641 O O . ASP A 1 86 ? 24.543 -4.222 -7.349 1.00 93.88 86 ASP A O 1
ATOM 645 N N . CYS A 1 87 ? 25.147 -2.575 -5.949 1.00 94.75 87 CYS A N 1
ATOM 646 C CA . CYS A 1 87 ? 24.962 -3.318 -4.698 1.00 94.75 87 CYS A CA 1
ATOM 647 C C . CYS A 1 87 ? 25.795 -4.606 -4.562 1.00 94.75 87 CYS A C 1
ATOM 649 O O . CYS A 1 87 ? 25.457 -5.484 -3.769 1.00 94.75 87 CYS A O 1
ATOM 651 N N . SER A 1 88 ? 26.886 -4.750 -5.317 1.00 93.81 88 SER A N 1
ATOM 652 C CA . SER A 1 88 ? 27.761 -5.928 -5.238 1.00 93.81 88 SER A CA 1
ATOM 653 C C . SER A 1 88 ? 28.696 -5.922 -4.022 1.00 93.81 88 SER A C 1
ATOM 655 O O . SER A 1 88 ? 29.237 -6.966 -3.646 1.00 93.81 88 SER A O 1
ATOM 657 N N . VAL A 1 89 ? 28.913 -4.763 -3.391 1.00 90.50 89 VAL A N 1
ATOM 658 C CA . VAL A 1 89 ? 29.896 -4.617 -2.316 1.00 90.50 89 VAL A CA 1
ATOM 659 C C . VAL A 1 89 ? 29.236 -4.895 -0.975 1.00 90.50 89 VAL A C 1
ATOM 661 O O . VAL A 1 89 ? 28.439 -4.099 -0.486 1.00 90.50 89 VAL A O 1
ATOM 664 N N . PHE A 1 90 ? 29.611 -6.002 -0.338 1.00 86.88 90 PHE A N 1
ATOM 665 C CA . PHE A 1 90 ? 29.222 -6.263 1.044 1.00 86.88 90 PHE A CA 1
ATOM 666 C C . PHE A 1 90 ? 29.978 -5.332 1.998 1.00 86.88 90 PHE A C 1
ATOM 668 O O . PHE A 1 90 ? 31.212 -5.351 2.063 1.00 86.88 90 PHE A O 1
ATOM 675 N N . VAL A 1 91 ? 29.241 -4.534 2.768 1.00 81.25 91 VAL A N 1
ATOM 676 C CA . VAL A 1 91 ? 29.809 -3.593 3.732 1.00 81.25 91 VAL A CA 1
ATOM 677 C C . VAL A 1 91 ? 29.773 -4.200 5.126 1.00 81.25 91 VAL A C 1
ATOM 679 O O . VAL A 1 91 ? 28.724 -4.355 5.751 1.00 81.25 91 VAL A O 1
ATOM 682 N N . GLN A 1 92 ? 30.959 -4.504 5.646 1.00 70.56 92 GLN A N 1
ATOM 683 C CA . GLN A 1 92 ? 31.144 -4.816 7.058 1.00 70.56 92 GLN A CA 1
ATOM 684 C C . GLN A 1 92 ? 31.191 -3.516 7.858 1.00 70.56 92 GLN A C 1
ATOM 686 O O . GLN A 1 92 ? 32.250 -2.905 8.010 1.00 70.56 92 GLN A O 1
ATOM 691 N N . ASP A 1 93 ? 30.041 -3.088 8.373 1.00 57.88 93 ASP A N 1
ATOM 692 C CA . ASP A 1 93 ? 29.985 -1.979 9.317 1.00 57.88 93 ASP A CA 1
ATOM 693 C C . ASP A 1 93 ? 30.011 -2.506 10.757 1.00 57.88 93 ASP A C 1
ATOM 695 O O . ASP A 1 93 ? 29.032 -3.099 11.227 1.00 57.88 93 ASP A O 1
ATOM 699 N N . PRO A 1 94 ? 31.098 -2.269 11.517 1.00 53.91 94 PRO A N 1
ATOM 700 C CA . PRO A 1 94 ? 31.100 -2.621 12.921 1.00 53.91 94 PRO A CA 1
ATOM 701 C C . PRO A 1 94 ? 30.071 -1.749 13.655 1.00 53.91 94 PRO A C 1
ATOM 703 O O . PRO A 1 94 ? 30.045 -0.524 13.507 1.00 53.91 94 PRO A O 1
ATOM 706 N N . TRP A 1 95 ? 29.237 -2.393 14.476 1.00 48.47 95 TRP A N 1
ATOM 707 C CA . TRP A 1 95 ? 28.048 -1.828 15.136 1.00 48.47 95 TRP A CA 1
ATOM 708 C C . TRP A 1 95 ? 28.280 -0.477 15.851 1.00 48.47 95 TRP A C 1
ATOM 710 O O . TRP A 1 95 ? 27.356 0.323 16.001 1.00 48.47 95 TRP A O 1
ATOM 720 N N . TRP A 1 96 ? 29.517 -0.166 16.255 1.00 44.72 96 TRP A N 1
ATOM 721 C CA . TRP A 1 96 ? 29.874 1.092 16.917 1.00 44.72 96 TRP A CA 1
ATOM 722 C C . TRP A 1 96 ? 29.832 2.334 16.003 1.00 44.72 96 TRP A C 1
ATOM 724 O O . TRP A 1 96 ? 29.621 3.440 16.503 1.00 44.72 96 TRP A O 1
ATOM 734 N N . LYS A 1 97 ? 29.976 2.200 14.675 1.00 43.78 97 LYS A N 1
ATOM 735 C CA . LYS A 1 97 ? 29.871 3.350 13.749 1.00 43.78 97 LYS A CA 1
ATOM 736 C C . LYS A 1 97 ? 28.432 3.859 13.593 1.00 43.78 97 LYS A C 1
ATOM 738 O O . LYS A 1 97 ? 28.230 5.064 13.426 1.00 43.78 97 LYS A O 1
ATOM 743 N N . LEU A 1 98 ? 27.435 2.977 13.710 1.00 44.09 98 LEU A N 1
ATOM 744 C CA . LEU A 1 98 ? 26.011 3.343 13.726 1.00 44.09 98 LEU A CA 1
ATOM 745 C C . LEU A 1 98 ? 25.646 4.126 14.996 1.00 44.09 98 LEU A C 1
ATOM 747 O O . LEU A 1 98 ? 24.957 5.144 14.912 1.00 44.09 98 LEU A O 1
ATOM 751 N N . TYR A 1 99 ? 26.206 3.729 16.145 1.00 41.06 99 TYR A N 1
ATOM 752 C CA . TYR A 1 99 ? 26.090 4.469 17.408 1.00 41.06 99 TYR A CA 1
ATOM 753 C C . TYR A 1 99 ? 26.573 5.924 17.276 1.00 41.06 99 TYR A C 1
ATOM 755 O O . TYR A 1 99 ? 25.919 6.845 17.763 1.00 41.06 99 TYR A O 1
ATOM 763 N N . PHE A 1 100 ? 27.682 6.157 16.563 1.00 35.25 100 PHE A N 1
ATOM 764 C CA . PHE A 1 100 ? 28.213 7.507 16.351 1.00 35.25 100 PHE A CA 1
ATOM 765 C C . PHE A 1 100 ? 27.412 8.338 15.341 1.00 35.25 100 PHE A C 1
ATOM 767 O O . PHE A 1 100 ? 27.234 9.534 15.573 1.00 35.25 100 PHE A O 1
ATOM 774 N N . LYS A 1 101 ? 26.885 7.748 14.257 1.00 34.88 101 LYS A N 1
ATOM 775 C CA . LYS A 1 101 ? 26.006 8.475 13.316 1.00 34.88 101 LYS A CA 1
ATOM 776 C C . LYS A 1 101 ? 24.708 8.935 13.995 1.00 34.88 101 LYS A C 1
ATOM 778 O O . LYS A 1 101 ? 24.342 10.097 13.839 1.00 34.88 101 LYS A O 1
ATOM 783 N N . ALA A 1 102 ? 24.084 8.082 14.813 1.00 36.97 102 ALA A N 1
ATOM 784 C CA . ALA A 1 102 ? 22.889 8.435 15.586 1.00 36.97 102 ALA A CA 1
ATOM 785 C C . ALA A 1 102 ? 23.175 9.477 16.690 1.00 36.97 102 ALA A C 1
ATOM 787 O O . ALA A 1 102 ? 22.393 10.409 16.893 1.00 36.97 102 ALA A O 1
ATOM 788 N N . ALA A 1 103 ? 24.326 9.380 17.368 1.00 37.34 103 ALA A N 1
ATOM 789 C CA . ALA A 1 103 ? 24.737 10.350 18.386 1.00 37.34 103 ALA A CA 1
ATOM 790 C C . ALA A 1 103 ? 25.117 11.725 17.799 1.00 37.34 103 ALA A C 1
ATOM 792 O O . ALA A 1 103 ? 24.873 12.754 18.426 1.00 37.34 103 ALA A O 1
ATOM 793 N N . LEU A 1 104 ? 25.673 11.779 16.582 1.00 35.25 104 LEU A N 1
ATOM 794 C CA . LEU A 1 104 ? 26.024 13.039 15.913 1.00 35.25 104 LEU A CA 1
ATOM 795 C C . LEU A 1 104 ? 24.794 13.816 15.419 1.00 35.25 104 LEU A C 1
ATOM 797 O O . LEU A 1 104 ? 24.824 15.047 15.432 1.00 35.25 104 LEU A O 1
ATOM 801 N N . THR A 1 105 ? 23.701 13.131 15.066 1.00 34.38 105 THR A N 1
ATOM 802 C CA . THR A 1 105 ? 22.392 13.766 14.818 1.00 34.38 105 THR A CA 1
ATOM 803 C C . THR A 1 105 ? 21.685 14.219 16.101 1.00 34.38 105 THR A C 1
ATOM 805 O O . THR A 1 105 ? 20.777 15.042 16.039 1.00 34.38 105 THR A O 1
ATOM 808 N N . ALA A 1 106 ? 22.136 13.743 17.265 1.00 35.28 106 ALA A N 1
ATOM 809 C CA . ALA A 1 106 ? 21.607 14.071 18.586 1.00 35.28 106 ALA A CA 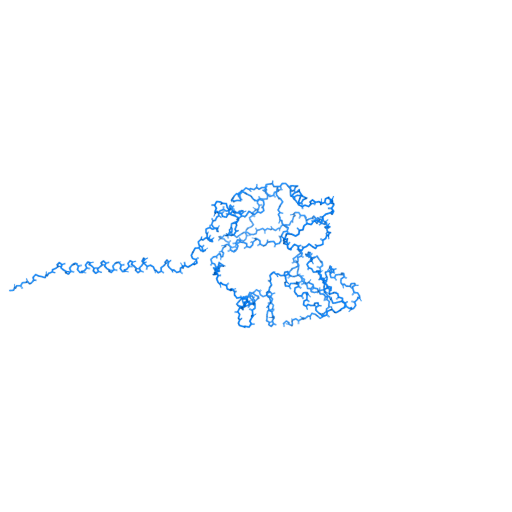1
ATOM 810 C C . ALA A 1 106 ? 22.575 14.945 19.409 1.00 35.28 106 ALA A C 1
ATOM 812 O O . ALA A 1 106 ? 22.741 14.738 20.613 1.00 35.28 106 ALA A O 1
ATOM 813 N N . ARG A 1 107 ? 23.232 15.944 18.795 1.00 28.59 107 ARG A N 1
ATOM 814 C CA . ARG A 1 107 ? 23.976 16.937 19.590 1.00 28.59 107 ARG A CA 1
ATOM 815 C C . ARG A 1 107 ? 23.001 17.712 20.491 1.00 28.59 107 ARG A C 1
ATOM 817 O O . ARG A 1 107 ? 22.062 18.316 19.970 1.00 28.59 107 ARG A O 1
ATOM 824 N N . PRO A 1 108 ? 23.234 17.784 21.815 1.00 29.89 108 PRO A N 1
ATOM 825 C CA . PRO A 1 108 ? 22.529 18.732 22.657 1.00 29.89 108 PRO A CA 1
ATOM 826 C C . PRO A 1 108 ? 22.995 20.134 22.264 1.00 29.89 108 PRO A C 1
ATOM 828 O O . PRO A 1 108 ? 24.188 20.437 22.306 1.00 29.89 108 PRO A O 1
ATOM 831 N N . SER A 1 109 ? 22.061 20.996 21.872 1.00 28.67 109 SER A N 1
ATOM 832 C CA . SER A 1 109 ? 22.319 22.424 21.729 1.00 28.67 109 SER A CA 1
ATOM 833 C C . SER A 1 109 ? 22.750 22.981 23.090 1.00 28.67 109 SER A C 1
ATOM 835 O O . SER A 1 109 ? 21.913 23.170 23.975 1.00 28.67 109 SER A O 1
ATOM 837 N N . GLN A 1 110 ? 24.051 23.214 23.277 1.00 32.34 110 GLN A N 1
ATOM 838 C CA . GLN A 1 110 ? 24.536 24.055 24.366 1.00 32.34 110 GLN A CA 1
ATOM 839 C C . GLN A 1 110 ? 24.052 25.485 24.115 1.00 32.34 110 GLN A C 1
ATOM 841 O O . GLN A 1 110 ? 24.159 26.007 23.005 1.00 32.34 110 GLN A O 1
ATOM 846 N N . GLY A 1 111 ? 23.426 26.062 25.139 1.00 35.34 111 GLY A N 1
ATOM 847 C CA . GLY A 1 111 ? 22.710 27.325 25.053 1.00 35.34 111 GLY A CA 1
ATOM 848 C C . GLY A 1 111 ? 23.601 28.515 24.721 1.00 35.34 111 GLY A C 1
ATOM 849 O O . GLY A 1 111 ? 24.702 28.640 25.247 1.00 35.34 111 GLY A O 1
ATOM 850 N N . LEU A 1 112 ? 23.060 29.421 23.909 1.00 29.14 112 LEU A N 1
ATOM 851 C CA . LEU A 1 112 ? 23.506 30.804 23.783 1.00 29.14 112 LEU A CA 1
ATOM 852 C C . LEU A 1 112 ? 22.291 31.683 23.441 1.00 29.14 112 LEU A C 1
ATOM 854 O O . LEU A 1 112 ? 21.652 31.487 22.415 1.00 29.14 112 LEU A O 1
ATOM 858 N N . GLY A 1 113 ? 21.987 32.601 24.366 1.00 26.06 113 GLY A N 1
ATOM 859 C CA . GLY A 1 113 ? 21.484 33.968 24.162 1.00 26.06 113 GLY A CA 1
ATOM 860 C C . GLY A 1 113 ? 20.268 34.222 23.264 1.00 26.06 113 GLY A C 1
ATOM 861 O O . GLY A 1 113 ? 20.330 34.085 22.049 1.00 26.06 113 GLY A O 1
ATOM 862 N N . GLN A 1 114 ? 19.199 34.756 23.865 1.00 35.81 114 GLN A N 1
ATOM 863 C CA . GLN A 1 114 ? 18.124 35.460 23.161 1.00 35.81 114 GLN A CA 1
ATOM 864 C C . GLN A 1 114 ? 18.664 36.656 22.355 1.00 35.81 114 GLN A C 1
ATOM 866 O O . GLN A 1 114 ? 19.301 37.539 22.927 1.00 35.81 114 GLN A O 1
ATOM 871 N N . GLN A 1 115 ? 18.307 36.747 21.070 1.00 25.97 115 GLN A N 1
ATOM 872 C CA . GLN A 1 115 ? 18.195 38.019 20.347 1.00 25.97 115 GLN A CA 1
ATOM 873 C C . GLN A 1 115 ? 17.199 37.895 19.175 1.00 25.97 115 GLN A C 1
ATOM 875 O O . GLN A 1 115 ? 17.303 36.995 18.344 1.00 25.97 115 GLN A O 1
ATOM 880 N N . HIS A 1 116 ? 16.204 38.791 19.150 1.00 23.80 116 HIS A N 1
ATOM 881 C CA . HIS A 1 116 ? 15.275 39.059 18.034 1.00 23.80 116 HIS A CA 1
ATOM 882 C C . HIS A 1 116 ? 16.056 39.575 16.796 1.00 23.80 116 HIS A C 1
ATOM 884 O O . HIS A 1 116 ? 17.078 40.224 16.995 1.00 23.80 116 HIS A O 1
ATOM 890 N N . VAL A 1 117 ? 15.725 39.330 15.509 1.00 25.34 117 VAL A N 1
ATOM 891 C CA . VAL A 1 117 ? 14.630 39.786 14.581 1.00 25.34 117 VAL A CA 1
ATOM 892 C C . VAL A 1 117 ? 15.009 39.220 13.149 1.00 25.34 117 VAL A C 1
ATOM 894 O O . VAL A 1 117 ? 16.175 38.853 13.009 1.00 25.34 117 VAL A O 1
ATOM 897 N N . PRO A 1 118 ? 14.243 39.268 12.015 1.00 27.44 118 PRO A N 1
ATOM 898 C CA . PRO A 1 118 ? 12.846 38.933 11.667 1.00 27.44 118 PRO A CA 1
ATOM 899 C C . PRO A 1 118 ? 12.670 37.843 10.554 1.00 27.44 118 PRO A C 1
ATOM 901 O O . PRO A 1 118 ? 13.592 37.453 9.846 1.00 27.44 118 PRO A O 1
ATOM 904 N N . LEU A 1 119 ? 11.402 37.436 10.396 1.00 28.89 119 LEU A N 1
ATOM 905 C CA . LEU A 1 119 ? 10.693 36.702 9.327 1.00 28.89 119 LEU A CA 1
ATOM 906 C C . LEU A 1 119 ? 11.401 36.335 7.999 1.00 28.89 119 LEU A C 1
ATOM 908 O O . LEU A 1 119 ? 11.629 37.174 7.132 1.00 28.89 119 LEU A O 1
ATOM 912 N N . GLY A 1 120 ? 11.490 35.019 7.768 1.00 23.88 120 GLY A N 1
ATOM 913 C CA . GLY A 1 120 ? 11.629 34.378 6.457 1.00 23.88 120 GLY A CA 1
ATOM 914 C C . GLY A 1 120 ? 11.125 32.928 6.520 1.00 23.88 120 GLY A C 1
ATOM 915 O O . GLY A 1 120 ? 11.797 32.063 7.070 1.00 23.88 120 GLY A O 1
ATOM 916 N N . ILE A 1 121 ? 9.893 32.723 6.042 1.00 31.97 121 ILE A N 1
ATOM 917 C CA . ILE A 1 121 ? 9.137 31.482 5.759 1.00 31.97 121 ILE A CA 1
ATOM 918 C C . ILE A 1 121 ? 9.842 30.163 6.162 1.00 31.97 121 ILE A C 1
ATOM 920 O O . ILE A 1 121 ? 10.677 29.637 5.428 1.00 31.97 121 ILE A O 1
ATOM 924 N N . ARG A 1 122 ? 9.443 29.575 7.304 1.00 26.42 122 ARG A N 1
ATOM 925 C CA . ARG A 1 122 ? 9.809 28.202 7.698 1.00 26.42 122 ARG A CA 1
ATOM 926 C C . ARG A 1 122 ? 8.609 27.260 7.622 1.00 26.42 122 ARG A C 1
ATOM 928 O O . ARG A 1 122 ? 7.573 27.494 8.236 1.00 26.42 122 ARG A O 1
ATOM 935 N N . ARG A 1 123 ? 8.837 26.173 6.881 1.00 26.56 123 ARG A N 1
ATOM 936 C CA . ARG A 1 123 ? 8.136 24.883 6.878 1.00 26.56 123 ARG A CA 1
ATOM 937 C C . ARG A 1 123 ? 7.657 24.512 8.289 1.00 26.56 123 ARG A C 1
ATOM 939 O O . ARG A 1 123 ? 8.460 24.478 9.220 1.00 26.56 123 ARG A O 1
ATOM 946 N N . LEU A 1 124 ? 6.365 24.223 8.415 1.00 22.58 124 LEU A N 1
ATOM 947 C CA . LEU A 1 124 ? 5.725 23.750 9.638 1.00 22.58 124 LEU A CA 1
ATOM 948 C C . LEU A 1 124 ? 6.274 22.347 9.975 1.00 22.58 124 LEU A C 1
ATOM 950 O O . LEU A 1 124 ? 5.868 21.355 9.379 1.00 22.58 124 LEU A O 1
ATOM 954 N N . LEU A 1 125 ? 7.245 22.269 10.883 1.00 26.03 125 LEU A N 1
ATOM 955 C CA . LEU A 1 125 ? 7.618 21.033 11.569 1.00 26.03 125 LEU A CA 1
ATOM 956 C C . LEU A 1 125 ? 6.888 21.047 12.910 1.00 26.03 125 LEU A C 1
ATOM 958 O O . LEU A 1 125 ? 7.229 21.829 13.797 1.00 26.03 125 LEU A O 1
ATOM 962 N N . LEU A 1 126 ? 5.856 20.214 13.033 1.00 22.11 126 LEU A N 1
ATOM 963 C CA . LEU A 1 126 ? 5.244 19.891 14.317 1.00 22.11 126 LEU A CA 1
ATOM 964 C C . LEU A 1 126 ? 6.294 19.171 15.172 1.00 22.11 126 LEU A C 1
ATOM 966 O O . LEU A 1 126 ? 6.719 18.064 14.856 1.00 22.11 126 LEU A O 1
ATOM 970 N N . LEU A 1 127 ? 6.740 19.845 16.229 1.00 25.30 127 LEU A N 1
ATOM 971 C CA . LEU A 1 127 ? 7.588 19.315 17.290 1.00 25.30 127 LEU A CA 1
ATOM 972 C C . LEU A 1 127 ? 6.668 19.000 18.473 1.00 25.30 127 LEU A C 1
ATOM 974 O O . LEU A 1 127 ? 6.080 19.919 19.041 1.00 25.30 127 LEU A O 1
ATOM 978 N N . VAL A 1 128 ? 6.544 17.728 18.850 1.00 25.58 128 VAL A N 1
ATOM 979 C CA . VAL A 1 128 ? 5.843 17.303 20.068 1.00 25.58 128 VAL A CA 1
ATOM 980 C C . VAL A 1 128 ? 6.756 16.362 20.852 1.00 25.58 128 VAL A C 1
ATOM 982 O O . VAL A 1 128 ? 7.262 15.393 20.301 1.00 25.58 128 VAL A O 1
ATOM 985 N N . GLY A 1 129 ? 6.954 16.680 22.136 1.00 26.05 129 GLY A N 1
ATOM 986 C CA . GLY A 1 129 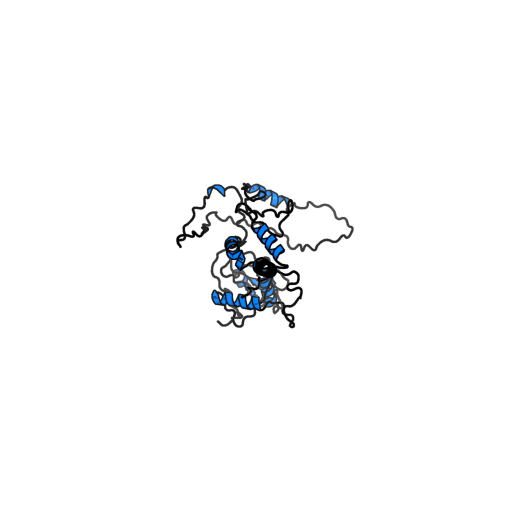? 7.303 15.716 23.183 1.00 26.05 129 GLY A CA 1
ATOM 987 C C . GLY A 1 129 ? 8.771 15.315 23.318 1.00 26.05 129 GLY A C 1
ATOM 988 O O . GLY A 1 129 ? 9.286 14.487 22.582 1.00 26.05 129 GLY A O 1
ATOM 989 N N . LYS A 1 130 ? 9.440 15.868 24.335 1.00 28.02 130 LYS A N 1
ATOM 990 C CA . LYS A 1 130 ? 10.695 15.345 24.904 1.00 28.02 130 LYS A CA 1
ATOM 991 C C . LYS A 1 130 ? 10.400 14.057 25.703 1.00 28.02 130 LYS A C 1
ATOM 993 O O . LYS A 1 130 ? 9.236 13.762 25.922 1.00 28.02 130 LYS A O 1
ATOM 998 N N . TRP A 1 131 ? 11.454 13.395 26.195 1.00 23.00 131 TRP A N 1
ATOM 999 C CA . TRP A 1 131 ? 11.518 12.111 26.931 1.00 23.00 131 TRP A CA 1
ATOM 1000 C C . TRP A 1 131 ? 11.859 10.895 26.050 1.00 23.00 131 TRP A C 1
ATOM 1002 O O . TRP A 1 131 ? 10.997 10.170 25.577 1.00 23.00 131 TRP A O 1
ATOM 1012 N N . ALA A 1 132 ? 13.164 10.658 25.875 1.00 22.34 132 ALA A N 1
ATOM 1013 C CA . ALA A 1 132 ? 13.703 9.381 25.415 1.00 22.34 132 ALA A CA 1
ATOM 1014 C C . ALA A 1 132 ? 14.109 8.557 26.647 1.00 22.34 132 ALA A C 1
ATOM 1016 O O . ALA A 1 132 ? 15.102 8.875 27.302 1.00 22.34 132 ALA A O 1
ATOM 1017 N N . VAL A 1 133 ? 13.342 7.517 26.978 1.00 23.44 133 VAL A N 1
ATOM 1018 C CA . VAL A 1 133 ? 13.769 6.466 27.912 1.00 23.44 133 VAL A CA 1
ATOM 1019 C C . VAL A 1 133 ? 14.141 5.256 27.064 1.00 23.44 133 VAL A C 1
ATOM 1021 O O . VAL A 1 133 ? 13.279 4.580 26.513 1.00 23.44 133 VAL A O 1
ATOM 1024 N N . GLY A 1 134 ? 15.443 5.021 26.903 1.00 23.98 134 GLY A N 1
ATOM 1025 C CA . GLY A 1 134 ? 15.959 3.848 26.208 1.00 23.98 134 GLY A CA 1
ATOM 1026 C C . GLY A 1 134 ? 15.812 2.609 27.083 1.00 23.98 134 GLY A C 1
ATOM 1027 O O . GLY A 1 134 ? 16.570 2.436 28.034 1.00 23.98 134 GLY A O 1
ATOM 1028 N N . ILE A 1 135 ? 14.857 1.742 26.753 1.00 22.42 135 ILE A N 1
ATOM 1029 C CA . ILE A 1 135 ? 14.802 0.374 27.273 1.00 22.42 135 ILE A CA 1
ATOM 1030 C C . ILE A 1 135 ? 15.319 -0.535 26.159 1.00 22.42 135 ILE A C 1
ATOM 1032 O O . ILE A 1 135 ? 14.644 -0.774 25.163 1.00 22.42 135 ILE A O 1
ATOM 1036 N N . CYS A 1 136 ? 16.557 -1.003 26.314 1.00 22.95 136 CYS A N 1
ATOM 1037 C CA . CYS A 1 136 ? 17.162 -1.994 25.433 1.00 22.95 136 CYS A CA 1
ATOM 1038 C C . CYS A 1 136 ? 16.622 -3.373 25.835 1.00 22.95 136 CYS A C 1
ATOM 1040 O O . CYS A 1 136 ? 17.013 -3.905 26.874 1.00 22.95 136 CYS A O 1
ATOM 1042 N N . VAL A 1 137 ? 15.713 -3.951 25.048 1.00 24.59 137 VAL A N 1
ATOM 1043 C CA . VAL A 1 137 ? 15.361 -5.371 25.183 1.00 24.59 137 VAL A CA 1
ATOM 1044 C C . VAL A 1 137 ? 16.396 -6.168 24.396 1.00 24.59 137 VAL A C 1
ATOM 1046 O O . VAL A 1 137 ? 16.420 -6.131 23.169 1.00 24.59 137 VAL A O 1
ATOM 1049 N N . THR A 1 138 ? 17.287 -6.868 25.094 1.00 22.45 138 THR A N 1
ATOM 1050 C CA . THR A 1 138 ? 18.230 -7.799 24.469 1.00 22.45 138 THR A CA 1
ATOM 1051 C C . THR A 1 138 ? 17.459 -9.026 23.978 1.00 22.45 138 THR A C 1
ATOM 1053 O O . THR A 1 138 ? 17.100 -9.890 24.778 1.00 22.45 138 THR A O 1
ATOM 1056 N N . SER A 1 139 ? 17.173 -9.117 22.680 1.00 28.23 139 SER A N 1
ATOM 1057 C CA . SER A 1 139 ? 16.662 -10.349 22.073 1.00 28.23 139 SER A CA 1
ATOM 1058 C C . SER A 1 139 ? 17.827 -11.266 21.696 1.00 28.23 139 SER A C 1
ATOM 1060 O O . SER A 1 139 ? 18.729 -10.861 20.962 1.00 28.23 139 SER A O 1
ATOM 1062 N N . ASN A 1 140 ? 17.792 -12.494 22.213 1.00 27.56 140 ASN A N 1
ATOM 1063 C CA . ASN A 1 140 ? 18.705 -13.591 21.890 1.00 27.56 140 ASN A CA 1
ATOM 1064 C C . ASN A 1 140 ? 18.727 -13.855 20.360 1.00 27.56 140 ASN A C 1
ATOM 1066 O O . ASN A 1 140 ? 17.646 -13.903 19.765 1.00 27.56 140 ASN A O 1
ATOM 1070 N N . PRO A 1 141 ? 19.895 -14.027 19.705 1.00 31.56 141 PRO A N 1
ATOM 1071 C CA . PRO A 1 141 ? 19.999 -14.261 18.256 1.00 31.56 141 PRO A CA 1
ATOM 1072 C C . PRO A 1 141 ? 19.318 -15.539 17.723 1.00 31.56 141 PRO A C 1
ATOM 1074 O O . PRO A 1 141 ? 19.132 -15.647 16.512 1.00 31.56 141 PRO A O 1
ATOM 1077 N N . ASP A 1 142 ? 18.875 -16.465 18.576 1.00 25.23 142 ASP A N 1
ATOM 1078 C CA . ASP A 1 142 ? 18.365 -17.787 18.166 1.00 25.23 142 ASP A CA 1
ATOM 1079 C C . ASP A 1 142 ? 16.894 -17.800 17.695 1.00 25.23 142 ASP A C 1
ATOM 1081 O O . ASP A 1 142 ? 16.122 -18.706 18.013 1.00 25.23 142 ASP A O 1
ATOM 1085 N N . SER A 1 143 ? 16.461 -16.794 16.932 1.00 30.62 143 SER A N 1
ATOM 1086 C CA . SER A 1 143 ? 15.154 -16.845 16.260 1.00 30.62 143 SER A CA 1
ATOM 1087 C C . SER A 1 143 ? 15.299 -17.490 14.881 1.00 30.62 143 SER A C 1
ATOM 1089 O O . SER A 1 143 ? 15.491 -16.789 13.880 1.00 30.62 143 SER A O 1
ATOM 1091 N N . ASN A 1 144 ? 15.202 -18.825 14.865 1.00 27.84 144 ASN A N 1
ATOM 1092 C CA . ASN A 1 144 ? 15.165 -19.707 13.691 1.00 27.84 144 ASN A CA 1
ATOM 1093 C C . ASN A 1 144 ? 13.958 -19.408 12.777 1.00 27.84 144 ASN A C 1
ATOM 1095 O O . ASN A 1 144 ? 12.982 -20.155 12.757 1.00 27.84 144 ASN A O 1
ATOM 1099 N N . LEU A 1 145 ? 14.013 -18.320 12.004 1.00 33.94 145 LEU A N 1
ATOM 1100 C CA . LEU A 1 145 ? 13.197 -18.199 10.794 1.00 33.94 145 LEU A CA 1
ATOM 1101 C C . LEU A 1 145 ? 13.977 -18.828 9.639 1.00 33.94 145 LEU A C 1
ATOM 1103 O O . LEU A 1 145 ? 14.894 -18.207 9.103 1.00 33.94 145 LEU A O 1
ATOM 1107 N N . GLU A 1 146 ? 13.616 -20.054 9.265 1.00 30.41 146 GLU A N 1
ATOM 1108 C CA . GLU A 1 146 ? 14.069 -20.639 8.004 1.00 30.41 146 GLU A CA 1
ATOM 1109 C C . GLU A 1 146 ? 13.382 -19.920 6.833 1.00 30.41 146 GLU A C 1
ATOM 1111 O O . GLU A 1 146 ? 12.154 -19.817 6.773 1.00 30.41 146 GLU A O 1
ATOM 1116 N N . ALA A 1 147 ? 14.183 -19.385 5.910 1.00 29.80 147 ALA A N 1
ATOM 1117 C CA . ALA A 1 147 ? 13.704 -18.832 4.652 1.00 29.80 147 ALA A CA 1
ATOM 1118 C C . ALA A 1 147 ? 13.484 -19.983 3.661 1.00 29.80 147 ALA A C 1
ATOM 1120 O O . ALA A 1 147 ? 14.431 -20.632 3.220 1.00 29.80 147 ALA A O 1
ATOM 1121 N N . PHE A 1 148 ? 12.228 -20.248 3.312 1.00 26.98 148 PHE A N 1
ATOM 1122 C CA . PHE A 1 148 ? 11.881 -21.257 2.316 1.00 26.98 148 PHE A CA 1
ATOM 1123 C C . PHE A 1 148 ? 12.025 -20.671 0.907 1.00 26.98 148 PHE A C 1
ATOM 1125 O O . PHE A 1 148 ? 11.394 -19.665 0.586 1.00 26.98 148 PHE A O 1
ATOM 1132 N N . SER A 1 149 ? 12.825 -21.314 0.052 1.00 32.94 149 SER A N 1
ATOM 1133 C CA . SER A 1 149 ? 12.878 -21.024 -1.387 1.00 32.94 149 SER A CA 1
ATOM 1134 C C . SER A 1 149 ? 12.330 -22.209 -2.188 1.00 32.94 149 SER A C 1
ATOM 1136 O O . SER A 1 149 ? 12.458 -23.363 -1.776 1.00 32.94 149 SER A O 1
ATOM 1138 N N . HIS A 1 150 ? 11.683 -21.918 -3.314 1.00 32.41 150 HIS A N 1
ATOM 1139 C CA . HIS A 1 150 ? 10.994 -22.894 -4.155 1.00 32.41 150 HIS A CA 1
ATOM 1140 C C . HIS A 1 150 ? 11.971 -23.521 -5.169 1.00 32.41 150 HIS A C 1
ATOM 1142 O O . HIS A 1 150 ? 12.610 -22.794 -5.925 1.00 32.41 150 HIS A O 1
ATOM 1148 N N . ASN A 1 151 ? 12.059 -24.856 -5.228 1.00 28.64 151 ASN A N 1
ATOM 1149 C CA . ASN A 1 151 ? 12.774 -25.582 -6.290 1.00 28.64 151 ASN A CA 1
ATOM 1150 C C . ASN A 1 151 ? 11.770 -25.979 -7.403 1.00 28.64 151 ASN A C 1
ATOM 1152 O O . ASN A 1 151 ? 10.690 -26.464 -7.052 1.00 28.64 151 ASN A O 1
ATOM 1156 N N . PRO A 1 152 ? 12.032 -25.774 -8.713 1.00 36.50 152 PRO A N 1
ATOM 1157 C CA . PRO A 1 152 ? 11.004 -25.946 -9.745 1.00 36.50 152 PRO A CA 1
ATOM 1158 C C . PRO A 1 152 ? 10.748 -27.391 -10.198 1.00 36.50 152 PRO A C 1
ATOM 1160 O O . PRO A 1 152 ? 9.806 -27.601 -10.955 1.00 36.50 152 PRO A O 1
ATOM 1163 N N . GLU A 1 153 ? 11.543 -28.387 -9.789 1.00 32.12 153 GLU A N 1
ATOM 1164 C CA . GLU A 1 153 ? 11.467 -29.722 -10.422 1.00 32.12 153 GLU A CA 1
ATOM 1165 C C . GLU A 1 153 ? 10.757 -30.818 -9.623 1.00 32.12 153 GLU A C 1
ATOM 1167 O O . GLU A 1 153 ? 10.292 -31.786 -10.214 1.00 32.12 153 GLU A O 1
ATOM 1172 N N . TYR A 1 154 ? 10.559 -30.663 -8.318 1.00 36.81 154 TYR A N 1
ATOM 1173 C CA . TYR A 1 154 ? 9.706 -31.557 -7.533 1.00 36.81 154 TYR A CA 1
ATOM 1174 C C . TYR A 1 154 ? 9.063 -30.736 -6.420 1.00 36.81 154 TYR A C 1
ATOM 1176 O O . TYR A 1 154 ? 9.756 -29.981 -5.746 1.00 36.81 154 TYR A O 1
ATOM 1184 N N . GLY A 1 155 ? 7.748 -30.873 -6.224 1.00 33.97 155 GLY A N 1
ATOM 1185 C CA . GLY A 1 155 ? 6.957 -30.174 -5.199 1.00 33.97 155 GLY A CA 1
ATOM 1186 C C . GLY A 1 155 ? 7.276 -30.588 -3.755 1.00 33.97 155 GLY A C 1
ATOM 1187 O O . GLY A 1 155 ? 6.368 -30.859 -2.976 1.00 33.97 155 GLY A O 1
ATOM 1188 N N . SER A 1 156 ? 8.559 -30.667 -3.405 1.00 29.62 156 SER A N 1
ATOM 1189 C CA . SER A 1 156 ? 9.078 -30.907 -2.067 1.00 29.62 156 SER A CA 1
ATOM 1190 C C . SER A 1 156 ? 9.858 -29.677 -1.618 1.00 29.62 156 SER A C 1
ATOM 1192 O O . SER A 1 156 ? 10.827 -29.274 -2.261 1.00 29.62 156 SER A O 1
ATOM 1194 N N . PHE A 1 157 ? 9.451 -29.105 -0.488 1.00 33.97 157 PHE A N 1
ATOM 1195 C CA . PHE A 1 157 ? 10.194 -28.061 0.209 1.00 33.97 157 PHE A CA 1
ATOM 1196 C C . PHE A 1 157 ? 11.521 -28.654 0.698 1.00 33.97 157 PHE A C 1
ATOM 1198 O O . PHE A 1 157 ? 11.522 -29.591 1.494 1.00 33.97 157 PHE A O 1
ATOM 1205 N N . ALA A 1 158 ? 12.646 -28.149 0.197 1.00 29.39 158 ALA A N 1
ATOM 1206 C CA . ALA A 1 158 ? 13.971 -28.502 0.691 1.00 29.39 158 ALA A CA 1
ATOM 1207 C C . ALA A 1 158 ? 14.599 -27.261 1.335 1.00 29.39 158 ALA A C 1
ATOM 1209 O O . ALA A 1 158 ? 14.639 -26.202 0.706 1.00 29.39 158 ALA A O 1
ATOM 1210 N N . SER A 1 159 ? 15.079 -27.386 2.577 1.00 28.56 159 SER A N 1
ATOM 1211 C CA . SER A 1 159 ? 15.870 -26.338 3.230 1.00 28.56 159 SER A CA 1
ATOM 1212 C C . SER A 1 159 ? 17.159 -26.139 2.438 1.00 28.56 159 SER A C 1
ATOM 1214 O O . SER A 1 159 ? 17.971 -27.058 2.311 1.00 28.56 159 SER A O 1
ATOM 1216 N N . LEU A 1 160 ? 17.359 -24.936 1.900 1.00 30.34 160 LEU A N 1
ATOM 1217 C CA . LEU A 1 160 ? 18.688 -24.524 1.473 1.00 30.34 160 LEU A CA 1
ATOM 1218 C C . LEU A 1 160 ? 19.467 -24.160 2.732 1.00 30.34 160 LEU A C 1
ATOM 1220 O O . LEU A 1 160 ? 19.027 -23.324 3.520 1.00 30.34 160 LEU A O 1
ATOM 1224 N N . ALA A 1 161 ? 20.613 -24.811 2.927 1.00 28.62 161 ALA A N 1
ATOM 1225 C CA . ALA A 1 161 ? 21.553 -24.435 3.967 1.00 28.62 161 ALA A CA 1
ATOM 1226 C C . ALA A 1 161 ? 21.973 -22.978 3.731 1.00 28.62 161 ALA A C 1
ATOM 1228 O O . ALA A 1 161 ? 22.687 -22.666 2.780 1.00 28.62 161 ALA A O 1
ATOM 1229 N N . PHE A 1 162 ? 21.472 -22.084 4.580 1.00 38.31 162 PHE A N 1
ATOM 1230 C CA . PHE A 1 162 ? 21.877 -20.690 4.612 1.00 38.31 162 PHE A CA 1
ATOM 1231 C C . PHE A 1 162 ? 23.328 -20.636 5.092 1.00 38.31 162 PHE A C 1
ATOM 1233 O O . PHE A 1 162 ? 23.632 -21.027 6.221 1.00 38.31 162 PHE A O 1
ATOM 1240 N N . GLU A 1 163 ? 24.246 -20.211 4.226 1.00 32.06 163 GLU A N 1
ATOM 1241 C CA . GLU A 1 163 ? 25.667 -20.140 4.554 1.00 32.06 163 GLU A CA 1
ATOM 1242 C C . GLU A 1 163 ? 25.906 -18.958 5.513 1.00 32.06 163 GLU A C 1
ATOM 1244 O O . GLU A 1 163 ? 26.156 -17.819 5.131 1.00 32.06 163 GLU A O 1
ATOM 1249 N N . SER A 1 164 ? 25.766 -19.244 6.810 1.00 38.47 164 SER A N 1
ATOM 1250 C CA . SER A 1 164 ? 25.815 -18.296 7.932 1.00 38.47 164 SER A CA 1
ATOM 1251 C C . SER A 1 164 ? 27.152 -17.550 8.095 1.00 38.47 164 SER A C 1
ATOM 1253 O O . SER A 1 164 ? 27.260 -16.687 8.966 1.00 38.47 164 SER A O 1
ATOM 1255 N N . SER A 1 165 ? 28.192 -17.866 7.321 1.00 35.59 165 SER A N 1
ATOM 1256 C CA . SER A 1 165 ? 29.553 -17.374 7.574 1.00 35.59 165 SER A CA 1
ATOM 1257 C C . SER A 1 165 ? 29.792 -15.923 7.132 1.00 35.59 165 SER A C 1
ATOM 1259 O O . SER A 1 165 ? 30.727 -15.295 7.628 1.00 35.59 165 SER A O 1
ATOM 1261 N N . ALA A 1 166 ? 28.947 -15.355 6.262 1.00 40.59 166 ALA A N 1
ATOM 1262 C CA . ALA A 1 166 ? 29.120 -13.988 5.752 1.00 40.59 166 ALA A CA 1
ATOM 1263 C C . ALA A 1 166 ? 28.440 -12.892 6.606 1.00 40.59 166 ALA A C 1
ATOM 1265 O O . ALA A 1 166 ? 28.828 -11.726 6.542 1.00 40.59 166 ALA A O 1
ATOM 1266 N N . MET A 1 167 ? 27.449 -13.239 7.437 1.00 42.53 167 MET A N 1
ATOM 1267 C CA . MET A 1 167 ? 26.537 -12.271 8.080 1.00 42.53 167 MET A CA 1
ATOM 1268 C C . MET A 1 167 ? 26.940 -11.781 9.478 1.00 42.53 167 MET A C 1
ATOM 1270 O O . MET A 1 167 ? 26.177 -11.059 10.118 1.00 42.53 167 MET A O 1
ATOM 1274 N N . THR A 1 168 ? 28.125 -12.126 9.977 1.00 47.72 168 THR A N 1
ATOM 1275 C CA . THR A 1 168 ? 28.490 -11.840 11.378 1.00 47.72 168 THR A CA 1
ATOM 1276 C C . THR A 1 168 ? 28.928 -10.385 11.624 1.00 47.72 168 THR A C 1
ATOM 1278 O O . THR A 1 168 ? 28.959 -9.942 12.769 1.00 47.72 168 THR A O 1
ATOM 1281 N N . ASN A 1 169 ? 29.228 -9.604 10.576 1.00 54.22 169 ASN A N 1
ATOM 1282 C CA . ASN A 1 169 ? 29.933 -8.316 10.707 1.00 54.22 169 ASN A CA 1
ATOM 1283 C C . ASN A 1 169 ? 29.146 -7.064 10.277 1.00 54.22 169 ASN A C 1
ATOM 1285 O O . ASN A 1 169 ? 29.722 -5.979 10.256 1.00 54.22 169 ASN A O 1
ATOM 1289 N N . CYS A 1 170 ? 27.856 -7.181 9.963 1.00 66.88 170 CYS A N 1
ATOM 1290 C CA . CYS A 1 170 ? 26.991 -6.033 9.693 1.00 66.88 170 CYS A CA 1
ATOM 1291 C C . CYS A 1 170 ? 25.737 -6.105 10.571 1.00 66.88 170 CYS A C 1
ATOM 1293 O O . CYS A 1 170 ? 25.177 -7.179 10.796 1.00 66.88 170 CYS A O 1
ATOM 1295 N N . ALA A 1 171 ? 25.309 -4.963 11.114 1.00 59.81 171 ALA A N 1
ATOM 1296 C CA . ALA A 1 171 ? 24.086 -4.885 11.899 1.00 59.81 171 ALA A CA 1
ATOM 1297 C C . ALA A 1 171 ? 22.870 -5.067 10.981 1.00 59.81 171 ALA A C 1
ATOM 1299 O O . ALA A 1 171 ? 22.435 -4.125 10.321 1.00 59.81 171 ALA A O 1
ATOM 1300 N N . ASN A 1 172 ? 22.316 -6.280 10.942 1.00 59.06 172 ASN A N 1
ATOM 1301 C CA . ASN A 1 172 ? 21.061 -6.532 10.242 1.00 59.06 172 ASN A CA 1
ATOM 1302 C C . ASN A 1 172 ? 19.972 -5.633 10.835 1.00 59.06 172 ASN A C 1
ATOM 1304 O O . ASN A 1 172 ? 19.681 -5.713 12.031 1.00 59.06 172 ASN A O 1
ATOM 1308 N N . GLN A 1 173 ? 19.347 -4.797 10.005 1.00 53.47 173 GLN A N 1
ATOM 1309 C CA . GLN A 1 173 ? 18.237 -3.927 10.397 1.00 53.47 173 GLN A CA 1
ATOM 1310 C C . GLN A 1 173 ? 16.939 -4.733 10.592 1.00 53.47 173 GLN A C 1
ATOM 1312 O O . GLN A 1 173 ? 15.901 -4.413 10.026 1.00 53.47 173 GLN A O 1
ATOM 1317 N N . ARG A 1 174 ? 16.957 -5.781 11.425 1.00 56.31 174 ARG A N 1
ATOM 1318 C CA . ARG A 1 174 ? 15.794 -6.645 11.721 1.00 56.31 174 ARG A CA 1
ATOM 1319 C C . ARG A 1 174 ? 14.737 -5.950 12.604 1.00 56.31 174 ARG A C 1
ATOM 1321 O O . ARG A 1 174 ? 13.946 -6.608 13.267 1.00 56.31 174 ARG A O 1
ATOM 1328 N N . PHE A 1 175 ? 14.759 -4.621 12.649 1.00 58.06 175 PHE A N 1
ATOM 1329 C CA . PHE A 1 175 ? 13.969 -3.784 13.551 1.00 58.06 175 PHE A CA 1
ATOM 1330 C C . PHE A 1 175 ? 12.687 -3.247 12.905 1.00 58.06 175 PHE A C 1
ATOM 1332 O O . PHE A 1 175 ? 11.882 -2.624 13.593 1.00 58.06 175 PHE A O 1
ATOM 1339 N N . THR A 1 176 ? 12.487 -3.464 11.603 1.00 66.38 176 THR A N 1
ATOM 1340 C CA . THR A 1 176 ? 11.325 -2.962 10.864 1.00 66.38 176 THR A CA 1
ATOM 1341 C C . THR A 1 176 ? 10.410 -4.114 10.448 1.00 66.38 176 THR A C 1
ATOM 1343 O O . THR A 1 176 ? 10.862 -5.177 10.032 1.00 66.38 176 THR A O 1
ATOM 1346 N N . GLY A 1 177 ? 9.095 -3.908 10.557 1.00 76.50 177 GLY A N 1
ATOM 1347 C CA . GLY A 1 177 ? 8.077 -4.819 10.017 1.00 76.50 177 GLY A CA 1
ATOM 1348 C C . GLY A 1 177 ? 7.860 -4.633 8.512 1.00 76.50 177 GLY A C 1
ATOM 1349 O O . GLY A 1 177 ? 6.725 -4.718 8.053 1.00 76.50 177 GLY A O 1
ATOM 1350 N N . ASP A 1 178 ? 8.917 -4.288 7.772 1.00 82.12 178 ASP A N 1
ATOM 1351 C CA . ASP A 1 178 ? 8.849 -3.985 6.343 1.00 82.12 178 ASP A CA 1
ATOM 1352 C C . ASP A 1 178 ? 8.717 -5.289 5.531 1.00 82.12 178 ASP A C 1
ATOM 1354 O O . ASP A 1 178 ? 9.593 -6.158 5.616 1.00 82.12 178 ASP A O 1
ATOM 1358 N N . PRO A 1 179 ? 7.629 -5.491 4.763 1.00 88.88 179 PRO A N 1
ATOM 1359 C CA . PRO A 1 179 ? 7.322 -6.772 4.133 1.00 88.88 179 PRO A CA 1
ATOM 1360 C C . PRO A 1 179 ? 8.085 -7.011 2.817 1.00 88.88 179 PRO A C 1
ATOM 1362 O O . PRO A 1 179 ? 7.522 -7.567 1.871 1.00 88.88 179 PRO A O 1
ATOM 1365 N N . LEU A 1 180 ? 9.374 -6.659 2.749 1.00 87.69 180 LEU A N 1
ATOM 1366 C CA . LEU A 1 180 ? 10.219 -6.874 1.560 1.00 87.69 180 LEU A CA 1
ATOM 1367 C C . LEU A 1 180 ? 10.308 -8.348 1.138 1.00 87.69 180 LEU A C 1
ATOM 1369 O O . LEU A 1 180 ? 10.562 -8.643 -0.025 1.00 87.69 180 LEU A O 1
ATOM 1373 N N . LEU A 1 181 ? 9.997 -9.279 2.045 1.00 90.81 181 LEU A N 1
ATOM 1374 C CA . LEU A 1 181 ? 9.825 -10.702 1.743 1.00 90.81 181 LEU A CA 1
ATOM 1375 C C . LEU A 1 181 ? 8.854 -10.967 0.574 1.00 90.81 181 LEU A C 1
ATOM 1377 O O . LEU A 1 181 ? 9.000 -11.967 -0.123 1.00 90.81 181 LEU A O 1
ATOM 1381 N N . LEU A 1 182 ? 7.858 -10.101 0.358 1.00 93.94 182 LEU A N 1
ATOM 1382 C CA . LEU A 1 182 ? 6.855 -10.273 -0.698 1.00 93.94 182 LEU A CA 1
ATOM 1383 C C . LEU A 1 182 ? 7.301 -9.732 -2.062 1.00 93.94 182 LEU A C 1
ATOM 1385 O O . LEU A 1 182 ? 6.599 -9.948 -3.048 1.00 93.94 182 LEU A O 1
ATOM 1389 N N . GLU A 1 183 ? 8.438 -9.041 -2.158 1.00 94.06 183 GLU A N 1
ATOM 1390 C CA . GLU A 1 183 ? 8.903 -8.486 -3.432 1.00 94.06 183 GLU A CA 1
ATOM 1391 C C . GLU A 1 183 ? 9.090 -9.551 -4.531 1.00 94.06 183 GLU A C 1
ATOM 1393 O O . GLU A 1 183 ? 8.526 -9.363 -5.613 1.00 94.06 183 GLU A O 1
ATOM 1398 N N . PRO A 1 184 ? 9.791 -10.682 -4.300 1.00 94.62 184 PRO A N 1
ATOM 1399 C CA . PRO A 1 184 ? 10.014 -11.675 -5.350 1.00 94.62 184 PRO A CA 1
ATOM 1400 C C . PRO A 1 184 ? 8.715 -12.233 -5.940 1.00 94.62 184 PRO A C 1
ATOM 1402 O O . PRO A 1 184 ? 8.650 -12.511 -7.137 1.00 94.62 184 PRO A O 1
ATOM 1405 N N . PHE A 1 185 ? 7.662 -12.352 -5.122 1.00 96.12 185 PHE A N 1
ATOM 1406 C CA . PHE A 1 185 ? 6.332 -12.734 -5.595 1.00 96.12 185 PHE A CA 1
ATOM 1407 C C . PHE A 1 185 ? 5.812 -11.720 -6.623 1.00 96.12 185 PHE A C 1
ATOM 1409 O O . PHE A 1 185 ? 5.439 -12.095 -7.732 1.00 96.12 185 PHE A O 1
ATOM 1416 N N . TRP A 1 186 ? 5.845 -10.423 -6.309 1.00 96.31 186 TRP A N 1
ATOM 1417 C CA . TRP A 1 186 ? 5.367 -9.390 -7.233 1.00 96.31 186 TRP A CA 1
ATOM 1418 C C . TRP A 1 186 ? 6.214 -9.280 -8.504 1.00 96.31 186 TRP A C 1
ATOM 1420 O O . TRP A 1 186 ? 5.654 -9.059 -9.577 1.00 96.31 186 TRP A O 1
ATOM 1430 N N . MET A 1 187 ? 7.527 -9.515 -8.422 1.00 93.81 187 MET A N 1
ATOM 1431 C CA . MET A 1 187 ? 8.399 -9.565 -9.603 1.00 93.81 187 MET A CA 1
ATOM 1432 C C . MET A 1 187 ? 7.996 -10.689 -10.569 1.00 93.81 187 MET A C 1
ATOM 1434 O O . MET A 1 187 ? 7.943 -10.472 -11.779 1.00 93.81 187 MET A O 1
ATOM 1438 N N . GLN A 1 188 ? 7.636 -11.870 -10.053 1.00 96.19 188 GLN A N 1
ATOM 1439 C CA . GLN A 1 188 ? 7.148 -12.992 -10.872 1.00 96.19 188 GLN A CA 1
ATOM 1440 C C . GLN A 1 188 ? 5.784 -12.711 -11.525 1.00 96.19 188 GLN A C 1
ATOM 1442 O O . GLN A 1 188 ? 5.436 -13.324 -12.535 1.00 96.19 188 GLN A O 1
ATOM 1447 N N . HIS A 1 189 ? 5.021 -11.764 -10.979 1.00 96.88 189 HIS A N 1
ATOM 1448 C CA . HIS A 1 189 ? 3.681 -11.403 -11.437 1.00 96.88 189 HIS A CA 1
ATOM 1449 C C . HIS A 1 189 ? 3.616 -10.064 -12.191 1.00 96.88 189 HIS A C 1
ATOM 1451 O O . HIS A 1 189 ? 2.511 -9.595 -12.478 1.00 96.88 189 HIS A O 1
ATOM 1457 N N . ALA A 1 190 ? 4.762 -9.493 -12.589 1.00 94.88 190 ALA A N 1
ATOM 1458 C CA . ALA A 1 190 ? 4.876 -8.149 -13.164 1.00 94.88 190 ALA A CA 1
ATOM 1459 C C . ALA A 1 190 ? 3.861 -7.856 -14.285 1.00 94.88 190 ALA A C 1
ATOM 1461 O O . ALA A 1 190 ? 3.124 -6.876 -14.208 1.00 94.88 190 ALA A O 1
ATOM 1462 N N . ALA A 1 191 ? 3.739 -8.735 -15.286 1.00 94.00 191 ALA A N 1
ATOM 1463 C CA . ALA A 1 191 ? 2.809 -8.538 -16.405 1.00 94.00 191 ALA A CA 1
ATOM 1464 C C . ALA A 1 191 ? 1.325 -8.523 -15.986 1.00 94.00 191 ALA A C 1
ATOM 1466 O O . ALA A 1 191 ? 0.499 -7.901 -16.648 1.00 94.00 191 ALA A O 1
ATOM 1467 N N . SER A 1 192 ? 0.976 -9.209 -14.893 1.00 96.19 192 SER A N 1
ATOM 1468 C CA . SER A 1 192 ? -0.403 -9.304 -14.396 1.00 96.19 192 SER A CA 1
ATOM 1469 C C . SER A 1 192 ? -0.783 -8.200 -13.406 1.00 96.19 192 SER A C 1
ATOM 1471 O O . SER A 1 192 ? -1.972 -7.956 -13.203 1.00 96.19 192 SER A O 1
ATOM 1473 N N . SER A 1 193 ? 0.205 -7.537 -12.797 1.00 95.88 193 SER A N 1
ATOM 1474 C CA . SER A 1 193 ? 0.001 -6.510 -11.768 1.00 95.88 193 SER A CA 1
ATOM 1475 C C . SER A 1 193 ? 0.459 -5.108 -12.177 1.00 95.88 193 SER A C 1
ATOM 1477 O O . SER A 1 193 ? 0.150 -4.150 -11.469 1.00 95.88 193 SER A O 1
ATOM 1479 N N . ALA A 1 194 ? 1.180 -4.959 -13.292 1.00 96.00 194 ALA A N 1
ATOM 1480 C CA . ALA A 1 194 ? 1.590 -3.657 -13.804 1.00 96.00 194 ALA A CA 1
ATOM 1481 C C . ALA A 1 194 ? 0.378 -2.799 -14.197 1.00 96.00 194 ALA A C 1
ATOM 1483 O O . ALA A 1 194 ? -0.585 -3.273 -14.803 1.00 96.00 194 ALA A O 1
ATOM 1484 N N . ILE A 1 195 ? 0.449 -1.506 -13.876 1.00 95.88 195 ILE A N 1
ATOM 1485 C CA . ILE A 1 195 ? -0.586 -0.527 -14.205 1.00 95.88 195 ILE A CA 1
ATOM 1486 C C . ILE A 1 195 ? 0.024 0.677 -14.919 1.00 95.88 195 ILE A C 1
ATOM 1488 O O . ILE A 1 195 ? 1.022 1.239 -14.480 1.00 95.88 195 ILE A O 1
ATOM 1492 N N . LEU A 1 196 ? -0.610 1.103 -16.012 1.00 94.38 196 LEU A N 1
ATOM 1493 C CA . LEU A 1 196 ? -0.293 2.362 -16.681 1.00 94.38 196 LEU A CA 1
ATOM 1494 C C . LEU A 1 196 ? -1.286 3.432 -16.224 1.00 94.38 196 LEU A C 1
ATOM 1496 O O . LEU A 1 196 ? -2.482 3.346 -16.508 1.00 94.38 196 LEU A O 1
ATOM 1500 N N . VAL A 1 197 ? -0.789 4.457 -15.536 1.00 96.38 197 VAL A N 1
ATOM 1501 C CA . VAL A 1 197 ? -1.612 5.567 -15.047 1.00 96.38 197 VAL A CA 1
ATOM 1502 C C . VAL A 1 197 ? -1.532 6.730 -16.035 1.00 96.38 197 VAL A C 1
ATOM 1504 O O . VAL A 1 197 ? -0.482 7.340 -16.209 1.00 96.38 197 VAL A O 1
ATOM 1507 N N . ALA A 1 198 ? -2.645 7.043 -16.704 1.00 95.94 198 ALA A N 1
ATOM 1508 C CA . ALA A 1 198 ? -2.723 8.207 -17.588 1.00 95.94 198 ALA A CA 1
ATOM 1509 C C . ALA A 1 198 ? -2.580 9.518 -16.793 1.00 95.94 198 ALA A C 1
ATOM 1511 O O . ALA A 1 198 ? -3.089 9.620 -15.679 1.00 95.94 198 ALA A O 1
ATOM 1512 N N . GLY A 1 199 ? -1.985 10.554 -17.395 1.00 95.69 199 GLY A N 1
ATOM 1513 C CA . GLY A 1 199 ? -1.750 11.842 -16.719 1.00 95.69 199 GLY A CA 1
ATOM 1514 C C . GLY A 1 199 ? -3.017 12.578 -16.258 1.00 95.69 199 GLY A C 1
ATOM 1515 O O . GLY A 1 199 ? -2.950 13.421 -15.373 1.00 95.69 199 GLY A O 1
ATOM 1516 N N . TRP A 1 200 ? -4.181 12.240 -16.820 1.00 96.44 200 TRP A N 1
ATOM 1517 C CA . TRP A 1 200 ? -5.490 12.776 -16.420 1.00 96.44 200 TRP A CA 1
ATOM 1518 C C . TRP A 1 200 ? -6.317 11.798 -15.570 1.00 96.44 200 TRP A C 1
ATOM 1520 O O . TRP A 1 200 ? -7.510 12.018 -15.337 1.00 96.44 200 TRP A O 1
ATOM 1530 N N . HIS A 1 201 ? -5.732 10.682 -15.131 1.00 96.00 201 HIS A N 1
ATOM 1531 C CA . HIS A 1 201 ? -6.444 9.693 -14.331 1.00 96.00 201 HIS A CA 1
ATOM 1532 C C . HIS A 1 201 ? -6.888 10.302 -12.994 1.00 96.00 201 HIS A C 1
ATOM 1534 O O . HIS A 1 201 ? -6.062 10.693 -12.178 1.00 96.00 201 HIS A O 1
ATOM 1540 N N . ARG A 1 202 ? -8.208 10.343 -12.762 1.00 93.38 202 ARG A N 1
ATOM 1541 C CA . ARG A 1 202 ? -8.833 10.763 -11.491 1.00 93.38 202 ARG A CA 1
ATOM 1542 C C . ARG A 1 202 ? -8.408 12.154 -10.988 1.00 93.38 202 ARG A C 1
ATOM 1544 O O . ARG A 1 202 ? -8.213 12.338 -9.796 1.00 93.38 202 ARG A O 1
ATOM 1551 N N . MET A 1 203 ? -8.349 13.152 -11.873 1.00 94.44 203 MET A N 1
ATOM 1552 C CA . MET A 1 203 ? -8.101 14.554 -11.475 1.00 94.44 203 MET A CA 1
ATOM 1553 C C . MET A 1 203 ? -9.233 15.188 -10.636 1.00 94.44 203 MET A C 1
ATOM 1555 O O . MET A 1 203 ? -9.030 16.236 -10.030 1.00 94.44 203 MET A O 1
ATOM 1559 N N . SER A 1 204 ? -10.431 14.592 -10.622 1.00 93.62 204 SER A N 1
ATOM 1560 C CA . SER A 1 204 ? -11.565 15.048 -9.806 1.00 93.62 204 SER A CA 1
ATOM 1561 C C . SER A 1 204 ? -11.407 14.645 -8.337 1.00 93.62 204 SER A C 1
ATOM 1563 O O . SER A 1 204 ? -10.887 13.572 -8.039 1.00 93.62 204 SER A O 1
ATOM 1565 N N . TYR A 1 205 ? -11.957 15.453 -7.426 1.00 91.56 205 TYR A N 1
ATOM 1566 C CA . TYR A 1 205 ? -12.071 15.106 -6.004 1.00 91.56 205 TYR A CA 1
ATOM 1567 C C . TYR A 1 205 ? -13.041 13.945 -5.726 1.00 91.56 205 TYR A C 1
ATOM 1569 O O . TYR A 1 205 ? -12.976 13.346 -4.654 1.00 91.56 205 TYR A O 1
ATOM 1577 N N . SER A 1 206 ? -13.945 13.624 -6.659 1.00 91.69 206 SER A N 1
ATOM 1578 C CA . SER A 1 206 ? -14.960 12.580 -6.493 1.00 91.69 206 SER A CA 1
ATOM 1579 C C . SER A 1 206 ? -14.950 11.532 -7.606 1.00 91.69 206 SER A C 1
ATOM 1581 O O . SER A 1 206 ? -14.544 11.786 -8.742 1.00 91.69 206 SER A O 1
ATOM 1583 N N . PHE A 1 207 ? -15.432 10.336 -7.261 1.00 88.19 207 PHE A N 1
ATOM 1584 C CA . PHE A 1 207 ? -15.629 9.204 -8.167 1.00 88.19 207 PHE A CA 1
ATOM 1585 C C . PHE A 1 207 ? -16.968 9.256 -8.906 1.00 88.19 207 PHE A C 1
ATOM 1587 O O . PHE A 1 207 ? -17.079 8.687 -9.990 1.00 88.19 207 PHE A O 1
ATOM 1594 N N . ASP A 1 208 ? -17.978 9.891 -8.314 1.00 82.25 208 ASP A N 1
ATOM 1595 C CA . ASP A 1 208 ? -19.325 10.004 -8.863 1.00 82.25 208 ASP A CA 1
ATOM 1596 C C . ASP A 1 208 ? -19.947 11.383 -8.574 1.00 82.25 208 ASP A C 1
ATOM 1598 O O . ASP A 1 208 ? -19.379 12.218 -7.860 1.00 82.25 208 ASP A O 1
ATOM 1602 N N . GLU A 1 209 ? -21.133 11.617 -9.140 1.00 75.75 209 GLU A N 1
ATOM 1603 C CA . GLU A 1 209 ? -21.928 12.839 -8.938 1.00 75.75 209 GLU A CA 1
ATOM 1604 C C . GLU A 1 209 ? -22.415 13.010 -7.491 1.00 75.75 209 GLU A C 1
ATOM 1606 O O . GLU A 1 209 ? -22.799 14.104 -7.088 1.00 75.75 209 GLU A O 1
ATOM 1611 N N . LYS A 1 210 ? -22.381 11.941 -6.685 1.00 80.56 210 LYS A N 1
ATOM 1612 C CA . LYS A 1 210 ? -22.744 11.964 -5.261 1.00 80.56 210 LYS A CA 1
ATOM 1613 C C . LYS A 1 210 ? -21.550 12.311 -4.372 1.00 80.56 210 LYS A C 1
ATOM 1615 O O . LYS A 1 210 ? -21.613 12.116 -3.159 1.00 80.56 210 LYS A O 1
ATOM 1620 N N . SER A 1 211 ? -20.467 12.810 -4.965 1.00 78.62 211 SER A N 1
ATOM 1621 C CA . SER A 1 211 ? -19.234 13.180 -4.275 1.00 78.62 211 SER A CA 1
ATOM 1622 C C . SER A 1 211 ? -18.593 12.021 -3.503 1.00 78.62 211 SER A C 1
ATOM 1624 O O . SER A 1 211 ? -17.925 12.239 -2.493 1.00 78.62 211 SER A O 1
ATOM 1626 N N . SER A 1 212 ? -18.774 10.773 -3.956 1.00 84.50 212 SER A N 1
ATOM 1627 C CA . SER A 1 212 ? -18.121 9.628 -3.323 1.00 84.50 212 SER A CA 1
ATOM 1628 C C . SER A 1 212 ? -16.603 9.733 -3.468 1.00 84.50 212 SER A C 1
ATOM 1630 O O . SER A 1 212 ? -16.092 9.890 -4.573 1.00 84.50 212 SER A O 1
ATOM 1632 N N . ILE A 1 213 ? -15.876 9.595 -2.359 1.00 87.62 213 ILE A N 1
ATOM 1633 C CA . ILE A 1 213 ? -14.402 9.565 -2.321 1.00 87.62 213 ILE A CA 1
ATOM 1634 C C . ILE A 1 213 ? -13.838 8.133 -2.365 1.00 87.62 213 ILE A C 1
ATOM 1636 O O . ILE A 1 213 ? -12.635 7.925 -2.238 1.00 87.62 213 ILE A O 1
ATOM 1640 N N . ILE A 1 214 ? -14.709 7.126 -2.514 1.00 89.69 214 ILE A N 1
ATOM 1641 C CA . ILE A 1 214 ? -14.369 5.703 -2.397 1.00 89.69 214 ILE A CA 1
ATOM 1642 C C . ILE A 1 214 ? -14.617 4.996 -3.731 1.00 89.69 214 ILE A C 1
ATOM 1644 O O . ILE A 1 214 ? -15.732 4.975 -4.252 1.00 89.69 214 ILE A O 1
ATOM 1648 N N . SER A 1 215 ? -13.584 4.322 -4.243 1.00 93.25 215 SER A N 1
ATOM 1649 C CA . SER A 1 215 ? -13.691 3.461 -5.425 1.00 93.25 215 SER A CA 1
ATOM 1650 C C . SER A 1 215 ? -14.621 2.266 -5.174 1.00 93.25 215 SER A C 1
ATOM 1652 O O . SER A 1 215 ? -14.316 1.390 -4.360 1.00 93.25 215 SER A O 1
ATOM 1654 N N . GLN A 1 216 ? -15.737 2.192 -5.909 1.00 92.56 216 GLN A N 1
ATOM 1655 C CA . GLN A 1 216 ? -16.681 1.069 -5.808 1.00 92.56 216 GLN A CA 1
ATOM 1656 C C . GLN A 1 216 ? -16.083 -0.249 -6.322 1.00 92.56 216 GLN A C 1
ATOM 1658 O O . GLN A 1 216 ? -16.324 -1.298 -5.724 1.00 92.56 216 GLN A O 1
ATOM 1663 N N . GLU A 1 217 ? -15.247 -0.203 -7.364 1.00 94.88 217 GLU A N 1
ATOM 1664 C CA . GLU A 1 217 ? -14.551 -1.399 -7.857 1.00 94.88 217 GLU A CA 1
ATOM 1665 C C . GLU A 1 217 ? -13.557 -1.929 -6.819 1.00 94.88 217 GLU A C 1
ATOM 1667 O O . GLU A 1 217 ? -13.554 -3.123 -6.525 1.00 94.88 217 GLU A O 1
ATOM 1672 N N . LEU A 1 218 ? -12.783 -1.055 -6.162 1.00 94.81 218 LEU A N 1
ATOM 1673 C CA . LEU A 1 218 ? -11.881 -1.493 -5.091 1.00 94.81 218 LEU A CA 1
ATOM 1674 C C . LEU A 1 218 ? -12.663 -2.105 -3.920 1.00 94.81 218 LEU A C 1
ATOM 1676 O O . LEU A 1 218 ? -12.298 -3.164 -3.415 1.00 94.81 218 LEU A O 1
ATOM 1680 N N . LYS A 1 219 ? -13.789 -1.493 -3.532 1.00 94.19 219 LYS A N 1
ATOM 1681 C CA . LYS A 1 219 ? -14.690 -2.024 -2.499 1.00 94.19 219 LYS A CA 1
ATOM 1682 C C . LYS A 1 219 ? -15.194 -3.430 -2.847 1.00 94.19 219 LYS A C 1
ATOM 1684 O O . LYS A 1 219 ? -15.225 -4.304 -1.982 1.00 94.19 219 LYS A O 1
ATOM 1689 N N . LYS A 1 220 ? -15.572 -3.664 -4.107 1.00 95.81 220 LYS A N 1
ATOM 1690 C CA . LYS A 1 220 ? -15.982 -4.981 -4.616 1.00 95.81 220 LYS A CA 1
ATOM 1691 C C . LYS A 1 220 ? -14.836 -5.994 -4.544 1.00 95.81 220 LYS A C 1
ATOM 1693 O O . LYS A 1 220 ? -15.053 -7.112 -4.079 1.00 95.81 220 LYS A O 1
ATOM 1698 N N . HIS A 1 221 ? -13.627 -5.608 -4.953 1.00 97.56 221 HIS A N 1
ATOM 1699 C CA . HIS A 1 221 ? -12.453 -6.480 -4.886 1.00 97.56 221 HIS A CA 1
ATOM 1700 C C . HIS A 1 221 ? -12.061 -6.839 -3.447 1.00 97.56 221 HIS A C 1
ATOM 1702 O O . HIS A 1 221 ? -11.808 -8.010 -3.182 1.00 97.56 221 HIS A O 1
ATOM 1708 N N . ILE A 1 222 ? -12.106 -5.891 -2.505 1.00 96.75 222 ILE A N 1
ATOM 1709 C CA . ILE A 1 222 ? -11.843 -6.148 -1.077 1.00 96.75 222 ILE A CA 1
ATOM 1710 C C . ILE A 1 222 ? -12.821 -7.186 -0.518 1.00 96.75 222 ILE A C 1
ATOM 1712 O O . ILE A 1 222 ? -12.401 -8.165 0.096 1.00 96.75 222 ILE A O 1
ATOM 1716 N N . ARG A 1 223 ? -14.125 -7.034 -0.788 1.00 97.50 223 ARG A N 1
ATOM 1717 C CA . ARG A 1 223 ? -15.121 -8.035 -0.371 1.00 97.50 223 ARG A CA 1
ATOM 1718 C C . ARG A 1 223 ? -14.848 -9.407 -0.972 1.00 97.50 223 ARG A C 1
ATOM 1720 O O . ARG A 1 223 ? -14.946 -10.407 -0.271 1.00 97.50 223 ARG A O 1
ATOM 1727 N N . ARG A 1 224 ? -14.473 -9.459 -2.254 1.00 97.75 224 ARG A N 1
ATOM 1728 C CA . ARG A 1 224 ? -14.137 -10.716 -2.931 1.00 97.75 224 ARG A CA 1
ATOM 1729 C C . ARG A 1 224 ? -12.929 -11.404 -2.293 1.00 97.75 224 ARG A C 1
ATOM 1731 O O . ARG A 1 224 ? -12.978 -12.613 -2.112 1.00 97.75 224 ARG A O 1
ATOM 1738 N N . VAL A 1 225 ? -11.878 -10.659 -1.942 1.00 97.94 225 VAL A N 1
ATOM 1739 C CA . VAL A 1 225 ? -10.703 -11.220 -1.254 1.00 97.94 225 VAL A CA 1
ATOM 1740 C C . VAL A 1 225 ? -11.113 -11.828 0.087 1.00 97.94 225 VAL A C 1
ATOM 1742 O O . VAL A 1 225 ? -10.811 -12.991 0.331 1.00 97.94 225 VAL A O 1
ATOM 1745 N N . HIS A 1 226 ? -11.881 -11.106 0.908 1.00 97.88 226 HIS A N 1
ATOM 1746 C CA . HIS A 1 226 ? -12.360 -11.636 2.189 1.00 97.88 226 HIS A CA 1
ATOM 1747 C C . HIS A 1 226 ? -13.281 -12.852 2.040 1.00 97.88 226 HIS A C 1
ATOM 1749 O O . HIS A 1 226 ? -13.178 -13.781 2.834 1.00 97.88 226 HIS A O 1
ATOM 1755 N N . ALA A 1 227 ? -14.132 -12.889 1.011 1.00 97.19 227 ALA A N 1
ATOM 1756 C CA . ALA A 1 227 ? -14.996 -14.036 0.735 1.00 97.19 227 ALA A CA 1
ATOM 1757 C C . ALA A 1 227 ? -14.210 -15.286 0.299 1.00 97.19 227 ALA A C 1
ATOM 1759 O O . ALA A 1 227 ? -14.582 -16.394 0.668 1.00 97.19 227 ALA A O 1
ATOM 1760 N N . ILE A 1 228 ? -13.130 -15.118 -0.475 1.00 98.12 228 ILE A N 1
ATOM 1761 C CA . ILE A 1 228 ? -12.271 -16.231 -0.917 1.00 98.12 228 ILE A CA 1
ATOM 1762 C C . ILE A 1 228 ? -11.402 -16.745 0.235 1.00 98.12 228 ILE A C 1
ATOM 1764 O O . ILE A 1 228 ? -11.266 -17.951 0.404 1.00 98.12 228 ILE A O 1
ATOM 1768 N N . VAL A 1 229 ? -10.803 -15.838 1.013 1.00 98.06 229 VAL A N 1
ATOM 1769 C CA . VAL A 1 229 ? -9.890 -16.194 2.112 1.00 98.06 229 VAL A CA 1
ATOM 1770 C C . VAL A 1 229 ? -10.658 -16.671 3.350 1.00 98.06 229 VAL A C 1
ATOM 1772 O O . VAL A 1 229 ? -10.143 -17.478 4.117 1.00 98.06 229 VAL A O 1
ATOM 1775 N N . GLY A 1 230 ? -11.884 -16.185 3.559 1.00 97.19 230 GLY A N 1
ATOM 1776 C CA . GLY A 1 230 ? -12.719 -16.548 4.705 1.00 97.19 230 GLY A CA 1
ATOM 1777 C C . GLY A 1 230 ? -12.254 -15.940 6.032 1.00 97.19 230 GLY A C 1
ATOM 1778 O O . GLY A 1 230 ? -12.578 -16.469 7.090 1.00 97.19 230 GLY A O 1
ATOM 1779 N N . ASN A 1 231 ? -11.489 -14.842 6.002 1.00 94.88 231 ASN A N 1
ATOM 1780 C CA . ASN A 1 231 ? -10.900 -14.231 7.200 1.00 94.88 231 ASN A CA 1
ATOM 1781 C C . ASN A 1 231 ? -11.705 -13.062 7.798 1.00 94.88 231 ASN A C 1
ATOM 1783 O O . ASN A 1 231 ? -11.345 -12.578 8.868 1.00 94.88 231 ASN A O 1
ATOM 1787 N N . ALA A 1 232 ? -12.758 -12.579 7.130 1.00 95.06 232 ALA A N 1
ATOM 1788 C CA . ALA A 1 232 ? -13.612 -11.512 7.655 1.00 95.06 232 ALA A CA 1
ATOM 1789 C C . ALA A 1 232 ? -15.032 -11.553 7.067 1.00 95.06 232 ALA A C 1
ATOM 1791 O O . ALA A 1 232 ? -15.215 -11.765 5.867 1.00 95.06 232 ALA A O 1
ATOM 1792 N N . VAL A 1 233 ? -16.037 -11.259 7.900 1.00 94.94 233 VAL A N 1
ATOM 1793 C CA . VAL A 1 233 ? -17.428 -11.061 7.462 1.00 94.94 233 VAL A CA 1
ATOM 1794 C C . VAL A 1 233 ? -17.602 -9.622 6.981 1.00 94.94 233 VAL A C 1
ATOM 1796 O O . VAL A 1 233 ? -17.470 -8.676 7.757 1.00 94.94 233 VAL A O 1
ATOM 1799 N N . THR A 1 234 ? -17.910 -9.445 5.696 1.00 95.56 234 THR A N 1
ATOM 1800 C CA . THR A 1 234 ? -18.051 -8.108 5.079 1.00 95.56 234 THR A CA 1
ATOM 1801 C C . THR A 1 234 ? -19.490 -7.737 4.713 1.00 95.56 234 THR A C 1
ATOM 1803 O O . THR A 1 234 ? -19.758 -6.591 4.324 1.00 95.56 234 THR A O 1
ATOM 1806 N N . ASP A 1 235 ? -20.425 -8.673 4.866 1.00 92.00 235 ASP A N 1
ATOM 1807 C CA . ASP A 1 235 ? -21.838 -8.460 4.577 1.00 92.00 235 ASP A CA 1
ATOM 1808 C C . ASP A 1 235 ? -22.465 -7.494 5.578 1.00 92.00 235 ASP A C 1
ATOM 1810 O O . ASP A 1 235 ? -22.192 -7.524 6.777 1.00 92.00 235 ASP A O 1
ATOM 1814 N N . GLN A 1 236 ? -23.291 -6.577 5.067 1.00 91.44 236 GLN A N 1
ATOM 1815 C CA . GLN A 1 236 ? -23.918 -5.508 5.855 1.00 91.44 236 GLN A CA 1
ATOM 1816 C C . GLN A 1 236 ? -22.916 -4.622 6.628 1.00 91.44 236 GLN A C 1
ATOM 1818 O O . GLN A 1 236 ? -23.297 -3.920 7.561 1.00 91.44 236 GLN A O 1
ATOM 1823 N N . ARG A 1 237 ? -21.629 -4.627 6.251 1.00 92.75 237 ARG A N 1
ATOM 1824 C CA . ARG A 1 237 ? -20.609 -3.735 6.814 1.00 92.75 237 ARG A CA 1
ATOM 1825 C C . ARG A 1 237 ? -20.300 -2.584 5.859 1.00 92.75 237 ARG A C 1
ATOM 1827 O O . ARG A 1 237 ? -20.237 -2.749 4.629 1.00 92.75 237 ARG A O 1
ATOM 1834 N N . PHE A 1 238 ? -20.080 -1.407 6.441 1.00 92.31 238 PHE A N 1
ATOM 1835 C CA . PHE A 1 238 ? -19.483 -0.276 5.741 1.00 92.31 238 PHE A CA 1
ATOM 1836 C C . PHE A 1 238 ? -17.984 -0.524 5.557 1.00 92.31 238 PHE A C 1
ATOM 1838 O O . PHE A 1 238 ? -17.339 -1.133 6.404 1.00 92.31 238 PHE A O 1
ATOM 1845 N N . ILE A 1 239 ? -17.442 -0.057 4.433 1.00 92.81 239 ILE A N 1
ATOM 1846 C CA . ILE A 1 239 ? -16.009 -0.105 4.138 1.00 92.81 239 ILE A CA 1
ATOM 1847 C C . ILE A 1 239 ? -15.561 1.338 3.944 1.00 92.81 239 ILE A C 1
ATOM 1849 O O . ILE A 1 239 ? -16.142 2.050 3.122 1.00 92.81 239 ILE A O 1
ATOM 1853 N N . VAL A 1 240 ? -14.548 1.742 4.706 1.00 92.94 240 VAL A N 1
ATOM 1854 C CA . VAL A 1 240 ? -13.919 3.065 4.663 1.00 92.94 240 VAL A CA 1
ATOM 1855 C C . VAL A 1 240 ? -12.448 2.872 4.309 1.00 92.94 240 VAL A C 1
ATOM 1857 O O . VAL A 1 240 ? -11.829 1.909 4.758 1.00 92.94 240 VAL A O 1
ATOM 1860 N N . PHE A 1 241 ? -11.899 3.761 3.483 1.00 93.75 241 PHE A N 1
ATOM 1861 C CA . PHE A 1 241 ? -10.485 3.743 3.109 1.00 93.75 241 PHE A CA 1
ATOM 1862 C C . PHE A 1 241 ? -9.723 4.824 3.867 1.00 93.75 241 PHE A C 1
ATOM 1864 O O . PHE A 1 241 ? -10.246 5.912 4.094 1.00 93.75 241 PHE A O 1
ATOM 1871 N N . GLY A 1 242 ? -8.485 4.511 4.234 1.00 92.31 242 GLY A N 1
ATOM 1872 C CA . GLY A 1 242 ? -7.552 5.437 4.861 1.00 92.31 242 GLY A CA 1
ATOM 1873 C C . GLY A 1 242 ? -6.142 5.207 4.333 1.00 92.31 242 GLY A C 1
ATOM 1874 O O . GLY A 1 242 ? -5.836 4.150 3.774 1.00 92.31 242 GLY A O 1
ATOM 1875 N N . ALA A 1 243 ? -5.287 6.206 4.503 1.00 92.88 243 ALA A N 1
ATOM 1876 C CA . ALA A 1 243 ? -3.865 6.145 4.214 1.00 92.88 243 ALA A CA 1
ATOM 1877 C C . ALA A 1 243 ? -3.155 5.312 5.295 1.00 92.88 243 ALA A C 1
ATOM 1879 O O . ALA A 1 243 ? -2.558 5.839 6.233 1.00 92.88 243 ALA A O 1
ATOM 1880 N N . GLY A 1 244 ? -3.277 3.990 5.172 1.00 89.38 244 GLY A N 1
ATOM 1881 C CA . GLY A 1 244 ? -2.762 3.023 6.138 1.00 89.38 244 GLY A CA 1
ATOM 1882 C C . GLY A 1 244 ? -3.696 2.789 7.329 1.00 89.38 244 GLY A C 1
ATOM 1883 O O . GLY A 1 244 ? -4.595 3.581 7.631 1.00 89.38 244 GLY A O 1
ATOM 1884 N N . SER A 1 245 ? -3.477 1.672 8.025 1.00 89.81 245 SER A N 1
ATOM 1885 C CA . SER A 1 245 ? -4.264 1.292 9.204 1.00 89.81 245 SER A CA 1
ATOM 1886 C C . SER A 1 245 ? -4.119 2.298 10.344 1.00 89.81 245 SER A C 1
ATOM 1888 O O . SER A 1 245 ? -5.100 2.552 11.029 1.00 89.81 245 SER A O 1
ATOM 1890 N N . THR A 1 246 ? -2.961 2.946 10.503 1.00 88.62 246 THR A N 1
ATOM 1891 C CA . THR A 1 246 ? -2.730 3.980 11.527 1.00 88.62 246 THR A CA 1
ATOM 1892 C C . THR A 1 246 ? -3.778 5.093 11.480 1.00 88.62 246 THR A C 1
ATOM 1894 O O . THR A 1 246 ? -4.340 5.452 12.515 1.00 88.62 246 THR A O 1
ATOM 1897 N N . GLN A 1 247 ? -4.110 5.601 10.284 1.00 89.44 247 GLN A N 1
ATOM 1898 C CA . GLN A 1 247 ? -5.148 6.626 10.139 1.00 89.44 247 GLN A CA 1
ATOM 1899 C C . GLN A 1 247 ? -6.528 6.084 10.532 1.00 89.44 247 GLN A C 1
ATOM 1901 O O . GLN A 1 247 ? -7.279 6.767 11.225 1.00 89.44 247 GLN A O 1
ATOM 1906 N N . LEU A 1 248 ? -6.860 4.861 10.104 1.00 92.44 248 LEU A N 1
ATOM 1907 C CA . LEU A 1 248 ? -8.157 4.240 10.382 1.00 92.44 248 LEU A CA 1
ATOM 1908 C C . LEU A 1 248 ? -8.344 3.926 11.868 1.00 92.44 248 LEU A C 1
ATOM 1910 O O . LEU A 1 248 ? -9.426 4.162 12.395 1.00 92.44 248 LEU A O 1
ATOM 1914 N N . LEU A 1 249 ? -7.303 3.443 12.548 1.00 90.12 249 LEU A N 1
ATOM 1915 C CA . LEU A 1 249 ? -7.332 3.167 13.985 1.00 90.12 249 LEU A CA 1
ATOM 1916 C C . LEU A 1 249 ? -7.554 4.461 14.774 1.00 90.12 249 LEU A C 1
ATOM 1918 O O . LEU A 1 249 ? -8.419 4.506 15.644 1.00 90.12 249 LEU A O 1
ATOM 1922 N N . ASN A 1 250 ? -6.844 5.537 14.422 1.00 89.75 250 ASN A N 1
ATOM 1923 C CA . ASN A 1 250 ? -7.029 6.836 15.065 1.00 89.75 250 ASN A CA 1
ATOM 1924 C C . ASN A 1 250 ? -8.426 7.426 14.798 1.00 89.75 250 ASN A C 1
ATOM 1926 O O . ASN A 1 250 ? -9.076 7.923 15.714 1.00 89.75 250 ASN A O 1
ATOM 1930 N N . ALA A 1 251 ? -8.924 7.321 13.562 1.00 90.81 251 ALA A N 1
ATOM 1931 C CA . ALA A 1 251 ? -10.275 7.758 13.210 1.00 90.81 251 ALA A CA 1
ATOM 1932 C C . ALA A 1 251 ? -11.362 6.947 13.937 1.00 90.81 251 ALA A C 1
ATOM 1934 O O . ALA A 1 251 ? -12.375 7.513 14.345 1.00 90.81 251 ALA A O 1
ATOM 1935 N N . ALA A 1 252 ? -11.155 5.639 14.121 1.00 91.44 252 ALA A N 1
ATOM 1936 C CA . ALA A 1 252 ? -12.073 4.779 14.859 1.00 91.44 252 ALA A CA 1
ATOM 1937 C C . ALA A 1 252 ? -12.138 5.162 16.343 1.00 91.44 252 ALA A C 1
ATOM 1939 O O . ALA A 1 252 ? -13.236 5.306 16.871 1.00 91.44 252 ALA A O 1
ATOM 1940 N N . VAL A 1 253 ? -10.988 5.391 16.989 1.00 89.69 253 VAL A N 1
ATOM 1941 C CA . VAL A 1 253 ? -10.936 5.867 18.383 1.00 89.69 253 VAL A CA 1
ATOM 1942 C C . VAL A 1 253 ? -11.653 7.200 18.510 1.00 89.69 253 VAL A C 1
ATOM 1944 O O . VAL A 1 253 ? -12.577 7.314 19.305 1.00 89.69 253 VAL A O 1
ATOM 1947 N N . HIS A 1 254 ? -11.309 8.168 17.659 1.00 90.19 254 HIS A N 1
ATOM 1948 C CA . HIS A 1 254 ? -11.964 9.470 17.659 1.00 90.19 254 HIS A CA 1
ATOM 1949 C C . HIS A 1 254 ? -13.489 9.343 17.515 1.00 90.19 254 HIS A C 1
ATOM 1951 O O . HIS A 1 254 ? -14.231 9.964 18.265 1.00 90.19 254 HIS A O 1
ATOM 1957 N N . ALA A 1 255 ? -13.980 8.522 16.580 1.00 90.38 255 ALA A N 1
ATOM 1958 C CA . ALA A 1 255 ? -15.416 8.315 16.386 1.00 90.38 255 ALA A CA 1
ATOM 1959 C C . ALA A 1 255 ? -16.107 7.659 17.596 1.00 90.38 255 ALA A C 1
ATOM 1961 O O . ALA A 1 255 ? -17.268 7.959 17.861 1.00 90.38 255 ALA A O 1
ATOM 1962 N N . LEU A 1 256 ? -15.410 6.782 18.324 1.00 87.50 256 LEU A N 1
ATOM 1963 C CA . LEU A 1 256 ? -15.911 6.128 19.539 1.00 87.50 256 LEU A CA 1
ATOM 1964 C C . LEU A 1 256 ? -15.840 7.029 20.783 1.00 87.50 256 LEU A C 1
ATOM 1966 O O . LEU A 1 256 ? -16.541 6.767 21.758 1.00 87.50 256 LEU A O 1
ATOM 1970 N N . SER A 1 257 ? -15.029 8.088 20.749 1.00 86.75 257 SER A N 1
ATOM 1971 C CA . SER A 1 257 ? -14.876 9.063 21.836 1.00 86.75 257 SER A CA 1
ATOM 1972 C C . SER A 1 257 ? -15.859 10.235 21.778 1.00 86.75 257 SER A C 1
ATOM 1974 O O . SER A 1 257 ? -15.955 10.989 22.739 1.00 86.75 257 SER A O 1
ATOM 1976 N N . LEU A 1 258 ? -16.623 10.398 20.691 1.00 73.19 258 LEU A N 1
ATOM 1977 C CA . LEU A 1 258 ? -17.537 11.541 20.513 1.00 73.19 258 LEU A CA 1
ATOM 1978 C C . LEU A 1 258 ? -18.643 11.643 21.580 1.00 73.19 258 LEU A C 1
ATOM 1980 O O . LEU A 1 258 ? -19.179 12.728 21.791 1.00 73.19 258 LEU A O 1
ATOM 1984 N N . ASP A 1 259 ? -18.959 10.545 22.268 1.00 66.12 259 ASP A N 1
ATOM 1985 C CA . ASP A 1 259 ? -20.005 10.503 23.294 1.00 66.12 259 ASP A CA 1
ATOM 1986 C C . ASP A 1 259 ? -19.477 10.781 24.722 1.00 66.12 259 ASP A C 1
ATOM 1988 O O . ASP A 1 259 ? -20.268 10.885 25.661 1.00 66.12 259 ASP A O 1
ATOM 1992 N N . SER A 1 260 ? -18.157 10.919 24.930 1.00 61.88 260 SER A N 1
ATOM 1993 C CA . SER A 1 260 ? -17.582 11.170 26.262 1.00 61.88 260 SER A CA 1
ATOM 1994 C C . SER A 1 260 ? -17.489 12.669 26.563 1.00 61.88 260 SER A C 1
ATOM 1996 O O . SER A 1 260 ? -16.557 13.343 26.141 1.00 61.88 260 SER A O 1
ATOM 1998 N N . THR A 1 261 ? -18.456 13.209 27.311 1.00 59.72 261 THR A N 1
ATOM 1999 C CA . THR A 1 261 ? -18.558 14.657 27.591 1.00 59.72 261 THR A CA 1
ATOM 2000 C C . THR A 1 261 ? -17.816 15.129 28.849 1.00 59.72 261 THR A C 1
ATOM 2002 O O . THR A 1 261 ? -17.759 16.332 29.095 1.00 59.72 261 THR A O 1
ATOM 2005 N N . SER A 1 262 ? -17.292 14.221 29.682 1.00 68.44 262 SER A N 1
ATOM 2006 C CA . SER A 1 262 ? -16.726 14.560 31.005 1.00 68.44 262 SER A CA 1
ATOM 2007 C C . SER A 1 262 ? -15.251 14.204 31.201 1.00 68.44 262 SER A C 1
ATOM 2009 O O . SER A 1 262 ? -14.594 14.818 32.040 1.00 68.44 262 SER A O 1
ATOM 2011 N N . SER A 1 263 ? -14.723 13.228 30.463 1.00 73.44 263 SER A N 1
ATOM 2012 C CA . SER A 1 263 ? -13.335 12.765 30.562 1.00 73.44 263 SER A CA 1
ATOM 2013 C C . SER A 1 263 ? -12.875 12.170 29.226 1.00 73.44 263 SER A C 1
ATOM 2015 O O . SER A 1 263 ? -13.716 11.655 28.483 1.00 73.44 263 SER A O 1
ATOM 2017 N N . PRO A 1 264 ? -11.568 12.238 28.900 1.00 83.25 264 PRO A N 1
ATOM 2018 C CA . PRO A 1 264 ? -11.047 11.606 27.696 1.00 83.25 264 PRO A CA 1
ATOM 2019 C C . PRO A 1 264 ? -11.278 10.096 27.757 1.00 83.25 264 PRO A C 1
ATOM 2021 O O . PRO A 1 264 ? -11.080 9.472 28.802 1.00 83.25 264 PRO A O 1
ATOM 2024 N N . SER A 1 265 ? -11.661 9.501 26.630 1.00 86.81 265 SER A N 1
ATOM 2025 C CA . SER A 1 265 ? -11.791 8.049 26.529 1.00 86.81 265 SER A CA 1
ATOM 2026 C C . SER A 1 265 ? -10.435 7.373 26.767 1.00 86.81 265 SER A C 1
ATOM 2028 O O . SER A 1 265 ? -9.404 7.801 26.240 1.00 86.81 265 SER A O 1
ATOM 2030 N N . ALA A 1 266 ? -10.428 6.297 27.547 1.00 87.00 266 ALA A N 1
ATOM 2031 C CA . ALA A 1 266 ? -9.226 5.531 27.835 1.00 87.00 266 ALA A CA 1
ATOM 2032 C C . ALA A 1 266 ? -8.997 4.475 26.750 1.00 87.00 266 ALA A C 1
ATOM 2034 O O . ALA A 1 266 ? -9.807 3.568 26.574 1.00 87.00 266 ALA A O 1
ATOM 2035 N N . VAL A 1 267 ? -7.877 4.576 26.038 1.00 88.25 267 VAL A N 1
ATOM 2036 C CA . VAL A 1 267 ? -7.450 3.592 25.040 1.00 88.25 267 VAL A CA 1
ATOM 2037 C C . VAL A 1 267 ? -6.496 2.600 25.695 1.00 88.25 267 VAL A C 1
ATOM 2039 O O . VAL A 1 267 ? -5.482 3.004 26.269 1.00 88.25 267 VAL A O 1
ATOM 2042 N N . VAL A 1 268 ? -6.803 1.307 25.601 1.00 88.06 268 VAL A N 1
ATOM 2043 C CA . VAL A 1 268 ? -6.025 0.229 26.233 1.00 88.06 268 VAL A CA 1
ATOM 2044 C C . VAL A 1 268 ? -5.742 -0.914 25.262 1.00 88.06 268 VAL A C 1
ATOM 2046 O O . VAL A 1 268 ? -6.519 -1.167 24.343 1.00 88.06 268 VAL A O 1
ATOM 2049 N N . VAL A 1 269 ? -4.629 -1.621 25.470 1.00 88.62 269 VAL A N 1
ATOM 2050 C CA . VAL A 1 269 ? -4.209 -2.780 24.658 1.00 88.62 269 VAL A CA 1
ATOM 2051 C C . VAL A 1 269 ? -3.675 -3.867 25.594 1.00 88.62 269 VAL A C 1
ATOM 2053 O O . VAL A 1 269 ? -3.017 -3.547 26.576 1.00 88.62 269 VAL A O 1
ATOM 2056 N N . SER A 1 270 ? -3.939 -5.152 25.352 1.00 88.62 270 SER A N 1
ATOM 2057 C CA . SER A 1 270 ? -3.402 -6.221 26.213 1.00 88.62 270 SER A CA 1
ATOM 2058 C C . SER A 1 270 ? -1.917 -6.476 25.987 1.00 88.62 270 SER A C 1
ATOM 2060 O O . SER A 1 270 ? -1.492 -6.706 24.857 1.00 88.62 270 SER A O 1
ATOM 2062 N N . ALA A 1 271 ? -1.125 -6.485 27.062 1.00 86.56 271 ALA A N 1
ATOM 2063 C CA . ALA A 1 271 ? 0.304 -6.781 26.976 1.00 86.56 271 ALA A CA 1
ATOM 2064 C C . ALA A 1 271 ? 0.588 -8.262 26.608 1.00 86.56 271 ALA A C 1
ATOM 2066 O O . ALA A 1 271 ? -0.162 -9.160 27.015 1.00 86.56 271 ALA A O 1
ATOM 2067 N N . PRO A 1 272 ? 1.695 -8.553 25.892 1.00 87.50 272 PRO A N 1
ATOM 2068 C CA . PRO A 1 272 ? 2.605 -7.609 25.234 1.00 87.50 272 PRO A CA 1
ATOM 2069 C C . PRO A 1 272 ? 1.982 -7.003 23.967 1.00 87.50 272 PRO A C 1
ATOM 2071 O O . PRO A 1 272 ? 1.305 -7.703 23.218 1.00 87.50 272 PRO A O 1
ATOM 2074 N N . PHE A 1 273 ? 2.262 -5.726 23.706 1.00 79.44 273 PHE A N 1
ATOM 2075 C CA . PHE A 1 273 ? 1.774 -5.001 22.532 1.00 79.44 273 PHE A CA 1
ATOM 2076 C C . PHE A 1 273 ? 2.869 -4.131 21.908 1.00 79.44 273 PHE A C 1
ATOM 2078 O O . PHE A 1 273 ? 3.808 -3.707 22.584 1.00 79.44 273 PHE A O 1
ATOM 2085 N N . TYR A 1 274 ? 2.736 -3.851 20.613 1.00 70.88 274 TYR A N 1
ATOM 2086 C CA . TYR A 1 274 ? 3.559 -2.869 19.907 1.00 70.88 274 TYR A CA 1
ATOM 2087 C C . TYR A 1 274 ? 3.300 -1.443 20.439 1.00 70.88 274 TYR A C 1
ATOM 2089 O O . TYR A 1 274 ? 2.145 -1.136 20.730 1.00 70.88 274 TYR A O 1
ATOM 2097 N N . PRO A 1 275 ? 4.311 -0.555 20.543 1.00 67.88 275 PRO A N 1
ATOM 2098 C CA . PRO A 1 275 ? 4.121 0.813 21.028 1.00 67.88 275 PRO A CA 1
ATOM 2099 C C . PRO A 1 275 ? 3.022 1.579 20.275 1.00 67.88 275 PRO A C 1
ATOM 2101 O O . PRO A 1 275 ? 3.046 1.698 19.050 1.00 67.88 275 PRO A O 1
ATOM 2104 N N . THR A 1 276 ? 2.064 2.131 21.017 1.00 67.12 276 THR A N 1
ATOM 2105 C CA . THR A 1 276 ? 0.899 2.855 20.486 1.00 67.12 276 THR A CA 1
ATOM 2106 C C . THR A 1 276 ? 0.906 4.328 20.896 1.00 67.12 276 THR A C 1
ATOM 2108 O O . THR A 1 276 ? -0.119 4.881 21.292 1.00 67.12 276 THR A O 1
ATOM 2111 N N . ASP A 1 277 ? 2.056 4.989 20.759 1.00 67.25 277 ASP A N 1
ATOM 2112 C CA . ASP A 1 277 ? 2.245 6.406 21.125 1.00 67.25 277 ASP A CA 1
ATOM 2113 C C . ASP A 1 277 ? 1.452 7.387 20.230 1.00 67.25 277 ASP A C 1
ATOM 2115 O O . ASP A 1 277 ? 1.515 8.599 20.406 1.00 67.25 277 ASP A O 1
ATOM 2119 N N . PHE A 1 278 ? 0.685 6.875 19.261 1.00 71.69 278 PHE A N 1
ATOM 2120 C CA . PHE A 1 278 ? -0.152 7.662 18.354 1.00 71.69 278 PHE A CA 1
ATOM 2121 C C . PHE A 1 278 ? -1.501 8.092 18.956 1.00 71.69 278 PHE A C 1
ATOM 2123 O O . PHE A 1 278 ? -2.178 8.924 18.354 1.00 71.69 278 PHE A O 1
ATOM 2130 N N . PHE A 1 279 ? -1.914 7.552 20.109 1.00 78.69 279 PHE A N 1
ATOM 2131 C CA . PHE A 1 279 ? -3.211 7.867 20.724 1.00 78.69 279 PHE A CA 1
ATOM 2132 C C . PHE A 1 279 ? -3.074 8.850 21.895 1.00 78.69 279 PHE A C 1
ATOM 2134 O O . PHE A 1 279 ? -3.243 8.476 23.056 1.00 78.69 279 PHE A O 1
ATOM 2141 N N . ASP A 1 280 ? -2.784 10.113 21.589 1.00 79.69 280 ASP A N 1
ATOM 2142 C CA . ASP A 1 280 ? -2.774 11.199 22.578 1.00 79.69 280 ASP A CA 1
ATOM 2143 C C . ASP A 1 280 ? -3.498 12.428 22.010 1.00 79.69 280 ASP A C 1
ATOM 2145 O O . ASP A 1 280 ? -3.000 13.116 21.117 1.00 79.69 280 ASP A O 1
ATOM 2149 N N . SER A 1 281 ? -4.722 12.657 22.486 1.00 83.56 281 SER A N 1
ATOM 2150 C CA . SER A 1 281 ? -5.601 13.757 22.086 1.00 83.56 281 SER A CA 1
ATOM 2151 C C . SER A 1 281 ? -6.357 14.307 23.303 1.00 83.56 281 SER A C 1
ATOM 2153 O O . SER A 1 281 ? -6.322 13.741 24.394 1.00 83.56 281 SER A O 1
ATOM 2155 N N . LEU A 1 282 ? -7.070 15.421 23.124 1.00 82.62 282 LEU A N 1
ATOM 2156 C CA . LEU A 1 282 ? -7.948 15.978 24.160 1.00 82.62 282 LEU A CA 1
ATOM 2157 C C . LEU A 1 282 ? -9.124 15.045 24.484 1.00 82.62 282 LEU A C 1
ATOM 2159 O O . LEU A 1 282 ? -9.555 14.990 25.632 1.00 82.62 282 LEU A O 1
ATOM 2163 N N . ASP A 1 283 ? -9.606 14.300 23.487 1.00 84.19 283 ASP A N 1
ATOM 2164 C CA . ASP A 1 283 ? -10.812 13.469 23.601 1.00 84.19 283 ASP A CA 1
ATOM 2165 C C . ASP A 1 283 ? -10.513 12.016 24.002 1.00 84.19 283 ASP A C 1
ATOM 2167 O O . ASP A 1 283 ? -11.407 11.283 24.425 1.00 84.19 283 ASP A O 1
ATOM 2171 N N . TYR A 1 284 ? -9.259 11.575 23.869 1.00 86.44 284 TYR A N 1
ATOM 2172 C CA . TYR A 1 284 ? -8.832 10.216 24.192 1.00 86.44 284 TYR A CA 1
ATOM 2173 C C . TYR A 1 284 ? -7.334 10.140 24.454 1.00 86.44 284 TYR A C 1
ATOM 2175 O O . TYR A 1 284 ? -6.542 10.870 23.860 1.00 86.44 284 TYR A O 1
ATOM 2183 N N . LYS A 1 285 ? -6.938 9.198 25.309 1.00 87.19 285 LYS A N 1
ATOM 2184 C CA . LYS A 1 285 ? -5.539 9.004 25.685 1.00 87.19 285 LYS A CA 1
ATOM 2185 C C . LYS A 1 285 ? -5.200 7.529 25.834 1.00 87.19 285 LYS A C 1
ATOM 2187 O O . LYS A 1 285 ? -6.030 6.740 26.280 1.00 87.19 285 LYS A O 1
ATOM 2192 N N . PHE A 1 286 ? -3.972 7.160 25.490 1.00 86.56 286 PHE A N 1
ATOM 2193 C CA . PHE A 1 286 ? -3.441 5.830 25.745 1.00 86.56 286 PHE A CA 1
ATOM 2194 C C . PHE A 1 286 ? -3.090 5.633 27.226 1.00 86.56 286 PHE A C 1
ATOM 2196 O O . PHE A 1 286 ? -2.312 6.400 27.796 1.00 86.56 286 PHE A O 1
ATOM 2203 N N . TYR A 1 287 ? -3.647 4.587 27.841 1.00 82.81 287 TYR A N 1
ATOM 2204 C CA . TYR A 1 287 ? -3.453 4.252 29.260 1.00 82.81 287 TYR A CA 1
ATOM 2205 C C . TYR A 1 287 ? -2.600 2.997 29.493 1.00 82.81 287 TYR A C 1
ATOM 2207 O O . TYR A 1 287 ? -2.360 2.628 30.642 1.00 82.81 287 TYR A O 1
ATOM 2215 N N . GLY A 1 288 ? -2.098 2.357 28.434 1.00 82.50 288 GLY A N 1
ATOM 2216 C CA . GLY A 1 288 ? -1.255 1.171 28.554 1.00 82.50 288 GLY A CA 1
ATOM 2217 C C . GLY A 1 288 ? -2.053 -0.132 28.573 1.00 82.50 288 GLY A C 1
ATOM 2218 O O . GLY A 1 288 ? -2.979 -0.323 27.782 1.00 82.50 288 GLY A O 1
ATOM 2219 N N . ASP A 1 289 ? -1.650 -1.053 29.451 1.00 83.38 289 ASP A N 1
ATOM 2220 C CA . ASP A 1 289 ? -2.200 -2.406 29.478 1.00 83.38 289 ASP A CA 1
ATOM 2221 C C . ASP A 1 289 ? -3.676 -2.430 29.904 1.00 83.38 289 ASP A C 1
ATOM 2223 O O . ASP A 1 289 ? -4.082 -1.772 30.862 1.00 83.38 289 ASP A O 1
ATOM 2227 N N . THR A 1 290 ? -4.473 -3.275 29.252 1.00 77.75 290 THR A N 1
ATOM 2228 C CA . THR A 1 290 ? -5.833 -3.649 29.680 1.00 77.75 290 THR A CA 1
ATOM 2229 C C . THR A 1 290 ? -5.948 -4.007 31.167 1.00 77.75 290 THR A C 1
ATOM 2231 O O . THR A 1 290 ? -6.986 -3.750 31.777 1.00 77.75 290 THR A O 1
ATOM 2234 N N . SER A 1 291 ? -4.896 -4.559 31.785 1.00 71.69 291 SER A N 1
ATOM 2235 C CA . SER A 1 291 ? -4.861 -4.827 33.230 1.00 71.69 291 SER A CA 1
ATOM 2236 C C . SER A 1 291 ? -4.886 -3.549 34.084 1.00 71.69 291 SER A C 1
ATOM 2238 O O . SER A 1 291 ? -5.500 -3.546 35.151 1.00 71.69 291 SER A O 1
ATOM 2240 N N . MET A 1 292 ? -4.308 -2.444 33.600 1.00 62.16 292 MET A N 1
ATOM 2241 C CA . MET A 1 292 ? -4.364 -1.131 34.252 1.00 62.16 292 MET A CA 1
ATOM 2242 C C . MET A 1 292 ? -5.756 -0.499 34.136 1.00 62.16 292 MET A C 1
ATOM 2244 O O . MET A 1 292 ? -6.209 0.155 35.074 1.00 62.16 292 MET A O 1
ATOM 2248 N N . GLY A 1 293 ? -6.475 -0.778 33.042 1.00 56.09 293 GLY A N 1
ATOM 2249 C CA . GLY A 1 293 ? -7.870 -0.369 32.837 1.00 56.09 293 GLY A CA 1
ATOM 2250 C C . GLY A 1 293 ? -8.893 -1.078 33.738 1.00 56.09 293 GLY A C 1
ATOM 2251 O O . GLY A 1 293 ? -10.031 -0.637 33.839 1.00 56.09 293 GLY A O 1
ATOM 2252 N N . LYS A 1 294 ? -8.519 -2.155 34.445 1.00 52.25 294 LYS A N 1
ATOM 2253 C CA . LYS A 1 294 ? -9.400 -2.782 35.454 1.00 52.25 294 LYS A CA 1
ATOM 2254 C C . LYS A 1 294 ? -9.458 -2.007 36.773 1.00 52.25 294 LYS A C 1
ATOM 2256 O O . LYS A 1 294 ? -10.407 -2.187 37.529 1.00 52.25 294 LYS A O 1
ATOM 2261 N N . ASN A 1 295 ? -8.461 -1.162 37.050 1.00 48.50 295 ASN A N 1
ATOM 2262 C CA . ASN A 1 295 ? -8.378 -0.381 38.288 1.00 48.50 295 ASN A CA 1
ATOM 2263 C C . ASN A 1 295 ? -9.045 0.995 38.192 1.00 48.50 295 ASN A C 1
ATOM 2265 O O . ASN A 1 295 ? -9.130 1.693 39.201 1.00 48.50 295 ASN A O 1
ATOM 2269 N N . THR A 1 296 ? -9.543 1.394 37.018 1.00 50.66 296 THR A N 1
ATOM 2270 C CA . THR A 1 296 ? -10.443 2.543 36.895 1.00 50.66 296 THR A CA 1
ATOM 2271 C C . THR A 1 296 ? -11.818 2.147 37.418 1.00 50.66 296 THR A C 1
ATOM 2273 O O . THR A 1 296 ? -12.736 1.828 36.674 1.00 50.66 296 THR A O 1
ATOM 2276 N N . SER A 1 297 ? -11.948 2.177 38.742 1.00 47.06 297 SER A N 1
ATOM 2277 C CA . SER A 1 297 ? -13.211 2.188 39.484 1.00 47.06 297 SER A CA 1
ATOM 2278 C C . SER A 1 297 ? -14.041 3.460 39.239 1.00 47.06 297 SER A C 1
ATOM 2280 O O . SER A 1 297 ? -15.111 3.614 39.827 1.00 47.06 297 SER A O 1
ATOM 2282 N N . ASP A 1 298 ? -13.577 4.360 38.365 1.00 50.56 298 ASP A N 1
ATOM 2283 C CA . ASP A 1 298 ? -14.318 5.528 37.907 1.00 50.56 298 ASP A CA 1
ATOM 2284 C C . ASP A 1 298 ? -15.326 5.125 36.824 1.00 50.56 298 ASP A C 1
ATOM 2286 O O . ASP A 1 298 ? -15.008 4.974 35.644 1.00 50.56 298 ASP A O 1
ATOM 2290 N N . VAL A 1 299 ? -16.578 4.978 37.253 1.00 51.91 299 VAL A N 1
ATOM 2291 C CA . VAL A 1 299 ? -17.768 4.602 36.465 1.00 51.91 299 VAL A CA 1
ATOM 2292 C C . VAL A 1 299 ? -18.038 5.549 35.271 1.00 51.91 299 VAL A C 1
ATOM 2294 O O . VAL A 1 299 ? -18.898 5.269 34.442 1.00 51.91 299 VAL A O 1
ATOM 2297 N N . SER A 1 300 ? -17.315 6.666 35.154 1.00 58.16 300 SER A N 1
ATOM 2298 C CA . SER A 1 300 ? -17.542 7.725 34.162 1.00 58.16 300 SER A CA 1
ATOM 2299 C C . SER A 1 300 ? -16.654 7.669 32.914 1.00 58.16 300 SER A C 1
ATOM 2301 O O . SER A 1 300 ? -16.910 8.421 31.975 1.00 58.16 300 SER A O 1
ATOM 2303 N N . THR A 1 301 ? -15.613 6.830 32.873 1.00 69.12 301 THR A N 1
ATOM 2304 C CA . THR A 1 301 ? -14.639 6.867 31.767 1.00 69.12 301 THR A CA 1
ATOM 2305 C C . THR A 1 301 ? -14.975 5.827 30.702 1.00 69.12 301 THR A C 1
ATOM 2307 O O . THR A 1 301 ? -15.010 4.630 30.976 1.00 69.12 301 THR A O 1
ATOM 2310 N N . ASN A 1 302 ? -15.215 6.286 29.472 1.00 81.81 302 ASN A N 1
ATOM 2311 C CA . ASN A 1 302 ? -15.413 5.419 28.311 1.00 81.81 302 ASN A CA 1
ATOM 2312 C C . ASN A 1 302 ? -14.096 4.704 27.968 1.00 81.81 302 ASN A C 1
ATOM 2314 O O . ASN A 1 302 ? -13.072 5.365 27.796 1.00 81.81 302 ASN A O 1
ATOM 2318 N N . VAL A 1 303 ? -14.109 3.374 27.876 1.00 85.25 303 VAL A N 1
ATOM 2319 C CA . VAL A 1 303 ? -12.906 2.566 27.619 1.00 85.25 303 VAL A CA 1
ATOM 2320 C C . VAL A 1 303 ? -12.990 1.934 26.235 1.00 85.25 303 VAL A C 1
ATOM 2322 O O . VAL A 1 303 ? -13.980 1.291 25.893 1.00 85.25 303 VAL A O 1
ATOM 2325 N N . ILE A 1 304 ? -11.925 2.088 25.451 1.00 87.75 304 ILE A N 1
ATOM 2326 C CA . ILE A 1 304 ? -11.773 1.524 24.111 1.00 87.75 304 ILE A CA 1
ATOM 2327 C C . ILE A 1 304 ? -10.620 0.519 24.151 1.00 87.75 304 ILE A C 1
ATOM 2329 O O . ILE A 1 304 ? -9.458 0.890 24.323 1.00 87.75 304 ILE A O 1
ATOM 2333 N N . GLU A 1 305 ? -10.946 -0.762 23.989 1.00 88.88 305 GLU A N 1
ATOM 2334 C CA . GLU A 1 305 ? -9.959 -1.839 23.893 1.00 88.88 305 GLU A CA 1
ATOM 2335 C C . GLU A 1 305 ? -9.532 -2.060 22.439 1.00 88.88 305 GLU A C 1
ATOM 2337 O O . GLU A 1 305 ? -10.357 -2.324 21.562 1.00 88.88 305 GLU A O 1
ATOM 2342 N N . PHE A 1 306 ? -8.225 -2.014 22.189 1.00 88.94 306 PHE A N 1
ATOM 2343 C CA . PHE A 1 306 ? -7.636 -2.475 20.940 1.00 88.94 306 PHE A CA 1
ATOM 2344 C C . PHE A 1 306 ? -7.252 -3.949 21.035 1.00 88.94 306 PHE A C 1
ATOM 2346 O O . PHE A 1 306 ? -6.360 -4.334 21.791 1.00 88.94 306 PHE A O 1
ATOM 2353 N N . VAL A 1 307 ? -7.885 -4.761 20.190 1.00 90.62 307 VAL A N 1
ATOM 2354 C CA . VAL A 1 307 ? -7.595 -6.190 20.060 1.00 90.62 307 VAL A CA 1
ATOM 2355 C C . VAL A 1 307 ? -6.830 -6.425 18.758 1.00 90.62 307 VAL A C 1
ATOM 2357 O O . VAL A 1 307 ? -7.375 -6.252 17.668 1.00 90.62 307 VAL A O 1
ATOM 2360 N N . ILE A 1 308 ? -5.562 -6.825 18.867 1.00 90.06 308 ILE A N 1
ATOM 2361 C CA . ILE A 1 308 ? -4.687 -7.134 17.726 1.00 90.06 308 ILE A CA 1
ATOM 2362 C C . ILE A 1 308 ? -4.592 -8.658 17.599 1.00 90.06 308 ILE A C 1
ATOM 2364 O O . ILE A 1 308 ? -4.163 -9.329 18.534 1.00 90.06 308 ILE A O 1
ATOM 2368 N N . SER A 1 309 ? -5.024 -9.217 16.466 1.00 92.31 309 SER A N 1
ATOM 2369 C CA . SER A 1 309 ? -5.125 -10.670 16.271 1.00 92.31 309 SER A CA 1
ATOM 2370 C C . SER A 1 309 ? -4.851 -11.041 14.803 1.00 92.31 309 SER A C 1
ATOM 2372 O O . SER A 1 309 ? -5.663 -10.691 13.943 1.00 92.31 309 SER A O 1
ATOM 2374 N N . PRO A 1 310 ? -3.736 -11.727 14.485 1.00 93.56 310 PRO A N 1
ATOM 2375 C CA . PRO A 1 310 ? -2.649 -12.132 15.385 1.00 93.56 310 PRO A CA 1
ATOM 2376 C C . PRO A 1 310 ? -1.938 -10.942 16.040 1.00 93.56 310 PRO A C 1
ATOM 2378 O O . PRO A 1 310 ? -1.768 -9.897 15.415 1.00 93.56 310 PRO A O 1
ATOM 2381 N N . ASN A 1 311 ? -1.536 -11.091 17.299 1.00 89.69 311 ASN A N 1
ATOM 2382 C CA . ASN A 1 311 ? -0.917 -10.019 18.068 1.00 89.69 311 ASN A CA 1
ATOM 2383 C C . ASN A 1 311 ? 0.520 -9.721 17.618 1.00 89.69 311 ASN A C 1
ATOM 2385 O O . ASN A 1 311 ? 1.249 -10.595 17.157 1.00 89.69 311 ASN A O 1
ATOM 2389 N N . ASN A 1 312 ? 0.935 -8.470 17.791 1.00 87.56 312 ASN A N 1
ATOM 2390 C CA . ASN A 1 312 ? 2.311 -8.027 17.609 1.00 87.56 312 ASN A CA 1
ATOM 2391 C C . ASN A 1 312 ? 2.874 -7.668 18.997 1.00 87.56 312 ASN A C 1
ATOM 2393 O O . ASN A 1 312 ? 2.325 -6.757 19.623 1.00 87.56 312 ASN A O 1
ATOM 2397 N N . PRO A 1 313 ? 3.926 -8.346 19.500 1.00 89.44 313 PRO A N 1
ATOM 2398 C CA . PRO A 1 313 ? 4.929 -9.099 18.729 1.00 89.44 313 PRO A CA 1
ATOM 2399 C C . PRO A 1 313 ? 4.795 -10.628 18.717 1.00 89.44 313 PRO A C 1
ATOM 2401 O O . PRO A 1 313 ? 5.503 -11.283 17.960 1.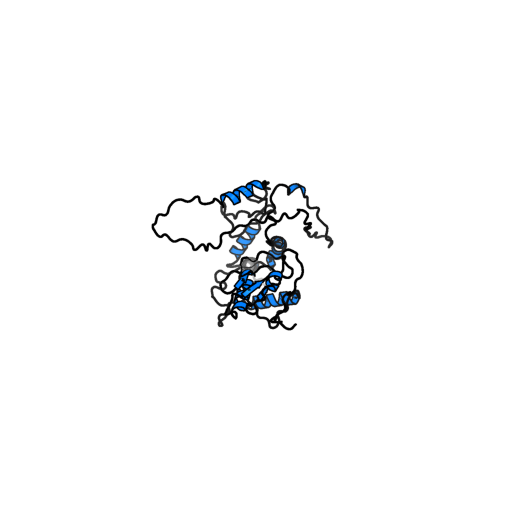00 89.44 313 PRO A O 1
ATOM 2404 N N . ASP A 1 314 ? 3.950 -11.220 19.558 1.00 90.25 314 ASP A N 1
ATOM 2405 C CA . ASP A 1 314 ? 3.997 -12.667 19.838 1.00 90.25 314 ASP A CA 1
ATOM 2406 C C . ASP A 1 314 ? 3.280 -13.566 18.809 1.00 90.25 314 ASP A C 1
ATOM 2408 O O . ASP A 1 314 ? 3.371 -14.788 18.903 1.00 90.25 314 ASP A O 1
ATOM 2412 N N . GLY A 1 315 ? 2.562 -12.993 17.839 1.00 90.31 315 GLY A N 1
ATOM 2413 C CA . GLY A 1 315 ? 1.832 -13.729 16.803 1.00 90.31 315 GLY A CA 1
ATOM 2414 C C . GLY A 1 315 ? 0.607 -14.493 17.313 1.00 90.31 315 GLY A C 1
ATOM 2415 O O . GLY A 1 315 ? 0.025 -15.285 16.571 1.00 90.31 315 GLY A O 1
ATOM 2416 N N . MET A 1 316 ? 0.199 -14.287 18.567 1.00 91.25 316 MET A N 1
ATOM 2417 C CA . MET A 1 316 ? -0.865 -15.072 19.190 1.00 91.25 316 MET A CA 1
ATOM 2418 C C . MET A 1 316 ? -2.251 -14.532 18.836 1.00 91.25 316 MET A C 1
ATOM 2420 O O . MET A 1 316 ? -2.469 -13.323 18.758 1.00 91.25 316 MET A O 1
ATOM 2424 N N . TRP A 1 317 ? -3.228 -15.425 18.683 1.00 92.44 317 TRP A N 1
ATOM 2425 C CA . TRP A 1 317 ? -4.628 -15.036 18.509 1.00 92.44 317 TRP A CA 1
ATOM 2426 C C . TRP A 1 317 ? -5.175 -14.389 19.787 1.00 92.44 317 TRP A C 1
ATOM 2428 O O . TRP A 1 317 ? -5.073 -14.957 20.877 1.00 92.44 317 TRP A O 1
ATOM 2438 N N . ARG A 1 318 ? -5.791 -13.214 19.648 1.00 90.12 318 ARG A N 1
ATOM 2439 C CA . ARG A 1 318 ? -6.419 -12.461 20.742 1.00 90.12 318 ARG A CA 1
ATOM 2440 C C . ARG A 1 318 ? -7.919 -12.301 20.520 1.00 90.12 318 ARG A C 1
ATOM 2442 O O . ARG A 1 318 ? -8.413 -12.400 19.396 1.00 90.12 318 ARG A O 1
ATOM 2449 N N . LYS A 1 319 ? -8.611 -12.057 21.627 1.00 91.75 319 LYS A N 1
ATOM 2450 C CA . LYS A 1 319 ? -10.030 -11.709 21.745 1.00 91.75 319 LYS A CA 1
ATOM 2451 C C . LYS A 1 319 ? -10.145 -10.637 22.825 1.00 91.75 319 LYS A C 1
ATOM 2453 O O . LYS A 1 319 ? -9.207 -10.473 23.605 1.00 91.75 319 LYS A O 1
ATOM 2458 N N . GLU A 1 320 ? -11.266 -9.937 22.841 1.00 87.62 320 GLU A N 1
ATOM 2459 C CA . GLU A 1 320 ? -11.574 -8.922 23.838 1.00 87.62 320 GLU A CA 1
ATOM 2460 C C . GLU A 1 320 ? -11.473 -9.474 25.268 1.00 87.62 320 GLU A C 1
ATOM 2462 O O . GLU A 1 320 ? -11.895 -10.599 25.560 1.00 87.62 320 GLU A O 1
ATOM 2467 N N . VAL A 1 321 ? -10.876 -8.682 26.158 1.00 86.94 321 VAL A N 1
ATOM 2468 C CA . VAL A 1 321 ? -10.697 -9.003 27.579 1.00 86.94 321 VAL A CA 1
ATOM 2469 C C . VAL A 1 321 ? -11.689 -8.226 28.437 1.00 86.94 321 VAL A C 1
ATOM 2471 O O . VAL A 1 321 ? -12.138 -8.729 29.474 1.00 86.94 321 VAL A O 1
ATOM 2474 N N . LEU A 1 322 ? -12.026 -6.999 28.035 1.00 81.25 322 LEU A N 1
ATOM 2475 C CA . LEU A 1 322 ? -12.988 -6.163 28.732 1.00 81.25 322 LEU A CA 1
ATOM 2476 C C . LEU A 1 322 ? -14.411 -6.531 28.312 1.00 81.25 322 LEU A C 1
ATOM 2478 O O . LEU A 1 322 ? -14.747 -6.625 27.134 1.00 81.25 322 LEU A O 1
ATOM 2482 N N . GLN A 1 323 ? -15.273 -6.727 29.309 1.00 71.06 323 GLN A N 1
ATOM 2483 C CA . GLN A 1 323 ? -16.698 -6.921 29.079 1.00 71.06 323 GLN A CA 1
ATOM 2484 C C . GLN A 1 323 ? -17.364 -5.555 28.925 1.00 71.06 323 GLN A C 1
ATOM 2486 O O . GLN A 1 323 ? -17.265 -4.700 29.800 1.00 71.06 323 GLN A O 1
ATOM 2491 N N . GLY A 1 324 ? -18.074 -5.367 27.823 1.00 64.25 324 GLY A N 1
ATOM 2492 C CA . GLY A 1 324 ? -18.866 -4.177 27.555 1.00 64.25 324 GLY A CA 1
ATOM 2493 C C . GLY A 1 324 ? -19.859 -4.455 26.434 1.00 64.25 324 GLY A C 1
ATOM 2494 O O . GLY A 1 324 ? -19.833 -5.549 25.854 1.00 64.25 324 GLY A O 1
ATOM 2495 N N . PRO A 1 325 ? -20.741 -3.498 26.101 1.00 57.69 325 PRO A N 1
ATOM 2496 C CA . PRO A 1 325 ? -21.482 -3.560 24.857 1.00 57.69 325 PRO A CA 1
ATOM 2497 C C . PRO A 1 325 ? -20.467 -3.485 23.715 1.00 57.69 325 PRO A C 1
ATOM 2499 O O . PRO A 1 325 ? -20.129 -2.415 23.214 1.00 57.69 325 PRO A O 1
ATOM 2502 N N . SER A 1 326 ? -19.970 -4.640 23.279 1.00 49.97 326 SER A N 1
ATOM 2503 C CA . SER A 1 326 ? -19.476 -4.747 21.920 1.00 49.97 326 SER A CA 1
ATOM 2504 C C . SER A 1 326 ? -20.635 -4.281 21.044 1.00 49.97 326 SER A C 1
ATOM 2506 O O . SER A 1 326 ? -21.781 -4.703 21.239 1.00 49.97 326 SER A O 1
ATOM 2508 N N . ARG A 1 327 ? -20.389 -3.396 20.073 1.00 46.97 327 ARG A N 1
ATOM 2509 C CA . ARG A 1 327 ? -21.305 -3.319 18.930 1.00 46.97 327 ARG A CA 1
ATOM 2510 C C . ARG A 1 327 ? -21.124 -4.623 18.162 1.00 46.97 327 ARG A C 1
ATOM 2512 O O . ARG A 1 327 ? -20.439 -4.678 17.146 1.00 46.97 327 ARG A O 1
ATOM 2519 N N . GLN A 1 328 ? -21.654 -5.690 18.751 1.00 37.12 328 GLN A N 1
ATOM 2520 C CA . GLN A 1 328 ? -21.571 -7.050 18.290 1.00 37.12 328 GLN A CA 1
ATOM 2521 C C . GLN A 1 328 ? -22.278 -7.056 16.955 1.00 37.12 328 GLN A C 1
ATOM 2523 O O . GLN A 1 328 ? -23.477 -6.815 16.820 1.00 37.12 328 GLN A O 1
ATOM 2528 N N . SER A 1 329 ? -21.470 -7.240 15.933 1.00 35.66 329 SER A N 1
ATOM 2529 C CA . SER A 1 329 ? -21.973 -7.511 14.622 1.00 35.66 329 SER A CA 1
ATOM 2530 C C . SER A 1 329 ? -22.423 -8.968 14.688 1.00 35.66 329 SER A C 1
ATOM 2532 O O . SER A 1 329 ? -21.565 -9.849 14.746 1.00 35.66 329 SER A O 1
ATOM 2534 N N . ASN A 1 330 ? -23.734 -9.196 14.818 1.00 27.34 330 ASN A N 1
ATOM 2535 C CA . ASN A 1 330 ? -24.305 -10.542 14.830 1.00 27.34 330 ASN A CA 1
ATOM 2536 C C . ASN A 1 330 ? -23.684 -11.358 13.685 1.00 27.34 330 ASN A C 1
ATOM 2538 O O . ASN A 1 330 ? -23.525 -10.841 12.568 1.00 27.34 330 ASN A O 1
ATOM 2542 N N . SER A 1 331 ? -23.236 -12.558 14.054 1.00 33.25 331 SER A N 1
ATOM 2543 C CA . SER A 1 331 ? -22.581 -13.542 13.190 1.00 33.25 331 SER A CA 1
ATOM 2544 C C . SER A 1 331 ? -23.519 -14.061 12.111 1.00 33.25 331 SER A C 1
ATOM 2546 O O . SER A 1 331 ? -24.750 -14.068 12.343 1.00 33.25 331 SER A O 1
#

pLDDT: mean 70.86, std 25.64, range [22.11, 98.12]

InterPro domains:
  IPR006947 Alliinase, EGF-like domain [PF04863] (40-93)
  IPR006948 Alliinase, C-terminal [PF04864] (176-326)
  IPR015421 Pyridoxal phosphate-dependent transferase, major domain [G3DSA:3.40.640.10] (214-330)
  IPR015424 Pyridoxal phosphate-dependent transferase [SSF53383] (164-318)
  IPR037029 Alliinase, N-terminal domain superfamily [G3DSA:2.10.25.30] (38-105)
  IPR037029 Alliinase, N-terminal domain superfamily [G3DSA:2.10.25.30] (158-213)
  IPR050478 Ethylene and sulfur compound biosynthesis-related protein [PTHR43795] (139-323)

Foldseek 3Di:
DDDDDDPVPVVVVVVVVVVVVVVVVVCCVVVNDDPPPPDDPCPVVVVLQVVQQPQALPVFFGFDSPADDDPRHHATDGHAQFDDRSRPDGDQDAPVVVVVVVVVVVDDPDDDDDDDDDDDDDDDDDDDDDDDDDDDDDDDPPPPDQDWDDDPPDPDTDGDPDPPPRPPRGPRPPPDPDPCVCVVVCVVCVVVPDDDADPPHCPDCAPDPVRHNDDPVVVVVVVVVCVVVVPDDCPPDDDDDDPDVLVVVQVVLVVQLPPQPDQAAEEEEAPPADDDCSFDDRRHDYPYHPVSVVPCPPPRHHYDYDADACGPPPRRGDDDPDDDPDVDPDD